Protein AF-A0A9X1K9P9-F1 (afdb_monomer_lite)

Sequence (249 aa):
FREVENKPDFIAKRKHMKDFSKYESLFRNVQKEIAAGTRKILPFKNYEIKQGSFLIQKGTVLYVESIGEKFKTNNGEENARLHVIYENGTESNVLLRSLAANLYRTGSGGKMITDNIDNLIDGVEEEDISSGYIYVLRSLSDNPQIREIDNLYKIGVTTGSVEKRIANAINESTYLYAPVEIVTKYHVFNLDAAKFENAIHKVLKDNKLDIEIVGVNGRMIVPREWFVIPLNQLDFVINEIITKVIMNS

Radius of gyration: 21.27 Å; chains: 1; bounding box: 57×39×57 Å

pLDDT: mean 78.52, std 16.68, range [29.55, 96.5]

Foldseek 3Di:
DDDPPPDPPPPWDWDAAPPCVVCLVVVVVLVVCCVVVLKDKFQPFLDDDDQQWWKAWQNWIKHFPDWADWDQDPVGFTKTFTWMATNVRIITGDIPLVVSLRSLDPPRRIITMDDRPVPPPDDDDDDDWLKKKWFKKQFPDPPCVRVVQPQKIFTAMDSDDPCVVCVQLLVDVLNPNTRIDTPDMRIDTRQPRVQLVVLCCVVQVVQADADWDQGPVRDTGGHSRMGRDDPVVVSVSSSVSSSCSSPVD

Organism: Enterococcus faecium (NCBI:txid1352)

Structure (mmCIF, N/CA/C/O backbone):
data_AF-A0A9X1K9P9-F1
#
_entry.id   AF-A0A9X1K9P9-F1
#
loop_
_atom_site.group_PDB
_atom_site.id
_atom_site.type_symbol
_atom_site.label_atom_id
_atom_site.label_alt_id
_atom_site.label_comp_id
_atom_site.label_asym_id
_atom_site.label_entity_id
_atom_site.label_seq_id
_atom_site.pdbx_PDB_ins_code
_atom_site.Cartn_x
_atom_site.Cartn_y
_atom_site.Cartn_z
_atom_site.occupancy
_atom_site.B_iso_or_equiv
_atom_site.auth_seq_id
_atom_site.auth_comp_id
_atom_site.auth_asym_id
_atom_site.auth_atom_id
_atom_site.pdbx_PDB_model_num
ATOM 1 N N . PHE A 1 1 ? 4.434 24.745 31.068 1.00 31.92 1 PHE A N 1
ATOM 2 C CA . PHE A 1 1 ? 4.594 23.290 30.913 1.00 31.92 1 PHE A CA 1
ATOM 3 C C . PHE A 1 1 ? 3.211 22.678 30.767 1.00 31.92 1 PHE A C 1
ATOM 5 O O . PHE A 1 1 ? 2.468 22.660 31.736 1.00 31.92 1 PHE A O 1
ATOM 12 N N . ARG A 1 2 ? 2.808 22.313 29.544 1.00 34.22 2 ARG A N 1
ATOM 13 C CA . ARG A 1 2 ? 1.607 21.498 29.319 1.00 34.22 2 ARG A CA 1
ATOM 14 C C . ARG A 1 2 ? 2.089 20.056 29.261 1.00 34.22 2 ARG A C 1
ATOM 16 O O . ARG A 1 2 ? 2.840 19.712 28.354 1.00 34.22 2 ARG A O 1
ATOM 23 N N . GLU A 1 3 ? 1.724 19.271 30.265 1.00 32.19 3 GLU A N 1
ATOM 24 C CA . GLU A 1 3 ? 1.917 17.826 30.259 1.00 32.19 3 GLU A CA 1
ATOM 25 C C . GLU A 1 3 ? 1.133 17.244 29.082 1.00 32.19 3 GLU A C 1
ATOM 27 O O . GLU A 1 3 ? -0.096 17.243 29.065 1.00 32.19 3 GLU A O 1
ATOM 32 N N . VAL A 1 4 ? 1.858 16.790 28.063 1.00 37.97 4 VAL A N 1
ATOM 33 C CA . VAL A 1 4 ? 1.312 15.866 27.075 1.00 37.97 4 VAL A CA 1
ATOM 34 C C . VAL A 1 4 ? 1.345 14.506 27.756 1.00 37.97 4 VAL A C 1
ATOM 36 O O . VAL A 1 4 ? 2.403 13.895 27.902 1.00 37.97 4 VAL A O 1
ATOM 39 N N . GLU A 1 5 ? 0.190 14.093 28.269 1.00 35.69 5 GLU A N 1
ATOM 40 C CA . GLU A 1 5 ? -0.009 12.820 28.954 1.00 35.69 5 GLU A CA 1
ATOM 41 C C . GLU A 1 5 ? 0.227 11.676 27.949 1.00 35.69 5 GLU A C 1
ATOM 43 O O . GLU A 1 5 ? -0.655 11.261 27.198 1.00 35.69 5 GLU A O 1
ATOM 48 N N . ASN A 1 6 ? 1.470 11.201 27.895 1.00 40.19 6 ASN A N 1
ATOM 49 C CA . ASN A 1 6 ? 1.900 10.068 27.087 1.00 40.19 6 ASN A CA 1
ATOM 50 C C . ASN A 1 6 ? 1.380 8.784 27.764 1.00 40.19 6 ASN A C 1
ATOM 52 O O . ASN A 1 6 ? 2.088 8.135 28.534 1.00 40.19 6 ASN A O 1
ATOM 56 N N . LYS A 1 7 ? 0.092 8.466 27.566 1.00 31.41 7 LYS A N 1
ATOM 57 C CA . LYS A 1 7 ? -0.508 7.223 28.072 1.00 31.41 7 LYS A CA 1
ATOM 58 C C . LYS A 1 7 ? -0.047 6.024 27.224 1.00 31.41 7 LYS A C 1
ATOM 60 O O . LYS A 1 7 ? -0.038 6.126 25.998 1.00 31.41 7 LYS A O 1
ATOM 65 N N . PRO A 1 8 ? 0.311 4.892 27.860 1.00 37.00 8 PRO A N 1
ATOM 66 C CA . PRO A 1 8 ? 0.785 3.688 27.178 1.00 37.00 8 PRO A CA 1
ATOM 67 C C . PRO A 1 8 ? -0.323 3.092 26.303 1.00 37.00 8 PRO A C 1
ATOM 69 O O . PRO A 1 8 ? -1.498 3.247 26.640 1.00 37.00 8 PRO A O 1
ATOM 72 N N . ASP A 1 9 ? 0.067 2.425 25.208 1.00 38.28 9 ASP A N 1
ATOM 73 C CA . ASP A 1 9 ? -0.769 1.694 24.241 1.00 38.28 9 ASP A CA 1
ATOM 74 C C . ASP A 1 9 ? -2.187 1.402 24.747 1.00 38.28 9 ASP A C 1
ATOM 76 O O . ASP A 1 9 ? -2.456 0.388 25.400 1.00 38.28 9 ASP A O 1
ATOM 80 N N . PHE A 1 10 ? -3.124 2.307 24.451 1.00 38.84 10 PHE A N 1
ATOM 81 C CA . PHE A 1 10 ? -4.526 2.075 24.754 1.00 38.84 10 PHE A CA 1
ATOM 82 C C . PHE A 1 10 ? -5.004 0.977 23.804 1.00 38.84 10 PHE A C 1
ATOM 84 O O . PHE A 1 10 ? -5.435 1.249 22.683 1.00 38.84 10 PHE A O 1
ATOM 91 N N . ILE A 1 11 ? -4.895 -0.285 24.230 1.00 46.50 11 ILE A N 1
ATOM 92 C CA . ILE A 1 11 ? -5.553 -1.398 23.552 1.00 46.50 11 ILE A CA 1
ATOM 93 C C . ILE A 1 11 ? -7.042 -1.091 23.644 1.00 46.50 11 ILE A C 1
ATOM 95 O O . ILE A 1 11 ? -7.658 -1.276 24.695 1.00 46.50 11 ILE A O 1
ATOM 99 N N . ALA A 1 12 ? -7.600 -0.555 22.560 1.00 60.09 12 ALA A N 1
ATOM 100 C CA . ALA A 1 12 ? -9.009 -0.237 22.468 1.00 60.09 12 ALA A CA 1
ATOM 101 C C . ALA A 1 12 ? -9.803 -1.508 22.794 1.00 60.09 12 ALA A C 1
ATOM 103 O O . ALA A 1 12 ? -9.801 -2.489 22.046 1.00 60.09 12 ALA A O 1
ATOM 104 N N . LYS A 1 13 ? -10.419 -1.530 23.977 1.00 72.06 13 LYS A N 1
ATOM 105 C CA . LYS A 1 13 ? -11.219 -2.670 24.414 1.00 72.06 13 LYS A CA 1
ATOM 106 C C . LYS A 1 13 ? -12.526 -2.653 23.632 1.00 72.06 13 LYS A C 1
ATOM 108 O O . LYS A 1 13 ? -13.123 -1.595 23.430 1.00 72.06 13 LYS A O 1
ATOM 113 N N . ARG A 1 14 ? -12.959 -3.825 23.172 1.00 85.25 14 ARG A N 1
ATOM 114 C CA . ARG A 1 14 ? -14.307 -3.992 22.624 1.00 85.25 14 ARG A CA 1
ATOM 115 C C . ARG A 1 14 ? -15.303 -3.791 23.765 1.00 85.25 14 ARG A C 1
ATOM 117 O O . ARG A 1 14 ? -15.119 -4.365 24.839 1.00 85.25 14 ARG A O 1
ATOM 124 N N . LYS A 1 15 ? -16.330 -2.979 23.539 1.00 89.19 15 LYS A N 1
ATOM 125 C CA . LYS A 1 15 ? -17.460 -2.800 24.461 1.00 89.19 15 LYS A CA 1
ATOM 126 C C . LYS A 1 15 ? -18.743 -3.243 23.776 1.00 89.19 15 LYS A C 1
ATOM 128 O O . LYS A 1 15 ? -18.829 -3.215 22.555 1.00 89.19 15 LYS A O 1
ATOM 133 N N . HIS A 1 16 ? -19.728 -3.670 24.556 1.00 90.38 16 HIS A N 1
ATOM 134 C CA . HIS A 1 16 ? -21.044 -3.977 24.008 1.00 90.38 16 HIS A CA 1
ATOM 135 C C . HIS A 1 16 ? -21.690 -2.707 23.440 1.00 90.38 16 HIS A C 1
ATOM 137 O O . HIS A 1 16 ? -21.646 -1.653 24.083 1.00 90.38 16 HIS A O 1
ATOM 143 N N . MET A 1 17 ? -22.269 -2.815 22.245 1.00 91.06 17 MET A N 1
ATOM 144 C CA . MET A 1 17 ? -22.920 -1.705 21.559 1.00 91.06 17 MET A CA 1
ATOM 145 C C . MET A 1 17 ? -24.405 -1.663 21.922 1.00 91.06 17 MET A C 1
ATOM 147 O O . MET A 1 17 ? -25.134 -2.619 21.675 1.00 91.06 17 MET A O 1
ATOM 151 N N . LYS A 1 18 ? -24.866 -0.534 22.470 1.00 84.56 18 LYS A N 1
ATOM 152 C CA . LYS A 1 18 ? -26.267 -0.372 22.899 1.00 84.56 18 LYS A CA 1
ATOM 153 C C . LYS A 1 18 ? -27.260 -0.394 21.729 1.00 84.56 18 LYS A C 1
ATOM 155 O O . LYS A 1 18 ? -28.320 -0.992 21.850 1.00 84.56 18 LYS A O 1
ATOM 160 N N . ASP A 1 19 ? -26.886 0.197 20.594 1.00 86.06 19 ASP A N 1
ATOM 161 C CA . ASP A 1 19 ? -27.765 0.391 19.431 1.00 86.06 19 ASP A CA 1
ATOM 162 C C . ASP A 1 19 ? -27.405 -0.527 18.249 1.00 86.06 19 ASP A C 1
ATOM 164 O O . ASP A 1 19 ? -27.532 -0.145 17.082 1.00 86.06 19 ASP A O 1
ATOM 168 N N . PHE A 1 20 ? -26.932 -1.746 18.523 1.00 84.69 20 PHE A N 1
ATOM 169 C CA . PHE A 1 20 ? -26.474 -2.650 17.463 1.00 84.69 20 PHE A CA 1
ATOM 170 C C . PHE A 1 20 ? -27.572 -3.026 16.454 1.00 84.69 20 PHE A C 1
ATOM 172 O O . PHE A 1 20 ? -27.273 -3.288 15.291 1.00 84.69 20 PHE A O 1
ATOM 179 N N . SER A 1 21 ? -28.847 -2.981 16.852 1.00 79.62 21 SER A N 1
ATOM 180 C CA . SER A 1 21 ? -29.990 -3.235 15.962 1.00 79.62 21 SER A CA 1
ATOM 181 C C . SER A 1 21 ? -30.007 -2.335 14.718 1.00 79.62 21 SER A C 1
ATOM 183 O O . SER A 1 21 ? -30.488 -2.763 13.670 1.00 79.62 21 SER A O 1
ATOM 185 N N . LYS A 1 22 ? -29.420 -1.129 14.789 1.00 84.94 22 LYS A N 1
ATOM 186 C CA . LYS A 1 22 ? -29.255 -0.219 13.638 1.00 84.94 22 LYS A CA 1
ATOM 187 C C . LYS A 1 22 ? -28.288 -0.769 12.581 1.00 84.94 22 LYS A C 1
ATOM 189 O O . LYS A 1 22 ? -28.425 -0.450 11.405 1.00 84.94 22 LYS A O 1
ATOM 194 N N . TYR A 1 23 ? -27.337 -1.606 12.993 1.00 86.00 23 TYR A N 1
ATOM 195 C CA . TYR A 1 23 ? -26.267 -2.148 12.152 1.00 86.00 23 TYR A CA 1
ATOM 196 C C . TYR A 1 23 ? -26.452 -3.635 11.832 1.00 86.00 23 TYR A C 1
ATOM 198 O O . TYR A 1 23 ? -25.848 -4.140 10.890 1.00 86.00 23 TYR A O 1
ATOM 206 N N . GLU A 1 24 ? -27.309 -4.350 12.562 1.00 78.38 24 GLU A N 1
ATOM 207 C CA . GLU A 1 24 ? -27.533 -5.788 12.376 1.00 78.38 24 GLU A CA 1
ATOM 208 C C . GLU A 1 24 ? -27.938 -6.133 10.930 1.00 78.38 24 GLU A C 1
ATOM 210 O O . GLU A 1 24 ? -27.434 -7.092 10.342 1.00 78.38 24 GLU A O 1
ATOM 215 N N . SER A 1 25 ? -28.799 -5.310 10.320 1.00 76.69 25 SER A N 1
ATOM 216 C CA . SER A 1 25 ? -29.203 -5.469 8.918 1.00 76.69 25 SER A CA 1
ATOM 217 C C . SER A 1 25 ? -28.045 -5.271 7.935 1.00 76.69 25 SER A C 1
ATOM 219 O O . SER A 1 25 ? -27.997 -5.980 6.934 1.00 76.69 25 SER A O 1
ATOM 221 N N . LEU A 1 26 ? -27.089 -4.378 8.224 1.00 85.38 26 LEU A N 1
ATOM 222 C CA . LEU A 1 26 ? -25.902 -4.172 7.384 1.00 85.38 26 LEU A CA 1
ATOM 223 C C . LEU A 1 26 ? -25.047 -5.442 7.327 1.00 85.38 26 LEU A C 1
ATOM 225 O O . LEU A 1 26 ? -24.727 -5.918 6.239 1.00 85.38 26 LEU A O 1
ATOM 229 N N . PHE A 1 27 ? -24.753 -6.046 8.483 1.00 81.44 27 PHE A N 1
ATOM 230 C CA . PHE A 1 27 ? -24.004 -7.305 8.534 1.00 81.44 27 PHE A CA 1
ATOM 231 C C . PHE A 1 27 ? -24.778 -8.456 7.882 1.00 81.44 27 PHE A C 1
ATOM 233 O O . PHE A 1 27 ? -24.198 -9.214 7.105 1.00 81.44 27 PHE A O 1
ATOM 240 N N . ARG A 1 28 ? -26.095 -8.567 8.120 1.00 75.69 28 ARG A N 1
ATOM 241 C CA . ARG A 1 28 ? -26.932 -9.577 7.446 1.00 75.69 28 ARG A CA 1
ATOM 242 C C . ARG A 1 28 ? -26.908 -9.430 5.924 1.00 75.69 28 ARG A C 1
ATOM 244 O O . ARG A 1 28 ? -26.841 -10.441 5.227 1.00 75.69 28 ARG A O 1
ATOM 251 N N . ASN A 1 29 ? -26.964 -8.204 5.411 1.00 79.31 29 ASN A N 1
ATOM 252 C CA . ASN A 1 29 ? -26.938 -7.944 3.974 1.00 79.31 29 ASN A CA 1
ATOM 253 C C . ASN A 1 29 ? -25.577 -8.290 3.372 1.00 79.31 29 ASN A C 1
ATOM 255 O O . ASN A 1 29 ? -25.538 -9.039 2.402 1.00 79.31 29 ASN A O 1
ATOM 259 N N . VAL A 1 30 ? -24.476 -7.874 4.001 1.00 80.94 30 VAL A N 1
ATOM 260 C CA . VAL A 1 30 ? -23.126 -8.228 3.536 1.00 80.94 30 VAL A CA 1
ATOM 261 C C . VAL A 1 30 ? -22.919 -9.743 3.489 1.00 80.94 30 VAL A C 1
ATOM 263 O O . VAL A 1 30 ? -22.366 -10.251 2.518 1.00 80.94 30 VAL A O 1
ATOM 266 N N . GLN A 1 31 ? -23.415 -10.492 4.478 1.00 74.75 31 GLN A N 1
ATOM 267 C CA . GLN A 1 31 ? -23.338 -11.959 4.460 1.00 74.75 31 GLN A CA 1
ATOM 268 C C . GLN A 1 31 ? -24.153 -12.571 3.306 1.00 74.75 31 GLN A C 1
ATOM 270 O O . GLN A 1 31 ? -23.679 -13.493 2.641 1.00 74.75 31 GLN A O 1
ATOM 275 N N . LYS A 1 32 ? -25.351 -12.038 3.018 1.00 74.38 32 LYS A N 1
ATOM 276 C CA . LYS A 1 32 ? -26.152 -12.456 1.852 1.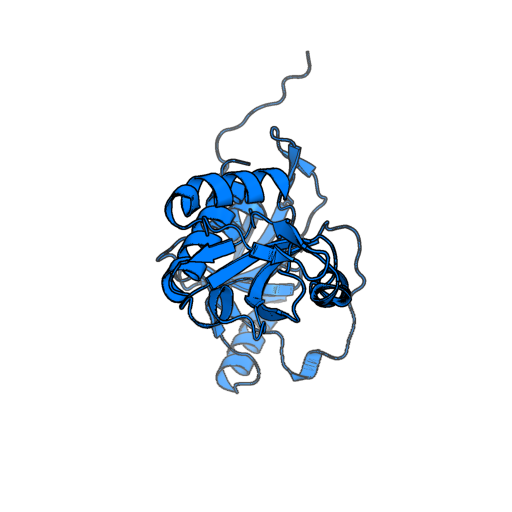00 74.38 32 LYS A CA 1
ATOM 277 C C . LYS A 1 32 ? -25.449 -12.139 0.531 1.00 74.38 32 LYS A C 1
ATOM 279 O O . LYS A 1 32 ? -25.445 -12.981 -0.357 1.00 74.38 32 LYS A O 1
ATOM 284 N N . GLU A 1 33 ? -24.843 -10.962 0.411 1.00 77.88 33 GLU A N 1
ATOM 285 C CA . GLU A 1 33 ? -24.117 -10.517 -0.787 1.00 77.88 33 GLU A CA 1
ATOM 286 C C . GLU A 1 33 ? -22.845 -11.344 -1.029 1.00 77.88 33 GLU A C 1
ATOM 288 O O . GLU A 1 33 ? -22.543 -11.707 -2.165 1.00 77.88 33 GLU A O 1
ATOM 293 N N . ILE A 1 34 ? -22.131 -11.722 0.036 1.00 74.00 34 ILE A N 1
ATOM 294 C CA . ILE A 1 34 ? -21.006 -12.664 -0.050 1.00 74.00 34 ILE A CA 1
ATOM 295 C C . ILE A 1 34 ? -21.498 -14.041 -0.518 1.00 74.00 34 ILE A C 1
ATOM 297 O O . ILE A 1 34 ? -20.885 -14.636 -1.403 1.00 74.00 34 ILE A O 1
ATOM 301 N N . ALA A 1 35 ? -22.611 -14.543 0.032 1.00 65.19 35 ALA A N 1
ATOM 302 C CA . ALA A 1 35 ? -23.187 -15.831 -0.365 1.00 65.19 35 ALA A CA 1
ATOM 303 C C . ALA A 1 35 ? -23.710 -15.831 -1.814 1.00 65.19 35 ALA A C 1
ATOM 305 O O . ALA A 1 35 ? -23.610 -16.843 -2.504 1.00 65.19 35 ALA A O 1
ATOM 306 N N . ALA A 1 36 ? -24.234 -14.695 -2.279 1.00 71.00 36 ALA A N 1
ATOM 307 C CA . ALA A 1 36 ? -24.668 -14.485 -3.658 1.00 71.00 36 ALA A CA 1
ATOM 308 C C . ALA A 1 36 ? -23.501 -14.231 -4.634 1.00 71.00 36 ALA A C 1
ATOM 310 O O . ALA A 1 36 ? -23.699 -14.269 -5.845 1.00 71.00 36 ALA A O 1
ATOM 311 N N . GLY A 1 37 ? -22.292 -13.966 -4.126 1.00 66.31 37 GLY A N 1
ATOM 312 C CA . GLY A 1 37 ? -21.098 -13.681 -4.925 1.00 66.31 37 GLY A CA 1
ATOM 313 C C . GLY A 1 37 ? -20.990 -12.242 -5.448 1.00 66.31 37 GLY A C 1
ATOM 314 O O . GLY A 1 37 ? -20.052 -11.947 -6.191 1.00 66.31 37 GLY A O 1
ATOM 315 N N . THR A 1 38 ? -21.900 -11.343 -5.057 1.00 71.38 38 THR A N 1
ATOM 316 C CA . THR A 1 38 ? -21.876 -9.914 -5.434 1.00 71.38 38 THR A CA 1
ATOM 317 C C . THR A 1 38 ? -20.858 -9.107 -4.625 1.00 71.38 38 THR A C 1
ATOM 319 O O . THR A 1 38 ? -20.412 -8.047 -5.064 1.00 71.38 38 THR A O 1
ATOM 322 N N . ARG A 1 39 ? -20.419 -9.643 -3.478 1.00 80.62 39 ARG A N 1
ATOM 323 C CA . ARG A 1 39 ? -19.217 -9.209 -2.754 1.00 80.62 39 ARG A CA 1
ATOM 324 C C . ARG A 1 39 ? -18.221 -10.352 -2.629 1.00 80.62 39 ARG A C 1
ATOM 326 O O . ARG A 1 39 ? -18.597 -11.511 -2.458 1.00 80.62 39 ARG A O 1
ATOM 333 N N . LYS A 1 40 ? -16.930 -10.025 -2.660 1.00 78.62 40 LYS A N 1
ATOM 334 C CA . LYS A 1 40 ? -15.835 -10.992 -2.504 1.00 78.62 40 LYS A CA 1
ATOM 335 C C . LYS A 1 40 ? -15.062 -10.723 -1.223 1.00 78.62 40 LYS A C 1
ATOM 337 O O . LYS A 1 40 ? -14.839 -9.576 -0.848 1.00 78.62 40 LYS A O 1
ATOM 342 N N . ILE A 1 41 ? -14.609 -11.796 -0.581 1.00 80.94 41 ILE A N 1
ATOM 343 C CA . ILE A 1 41 ? -13.661 -11.719 0.530 1.00 80.94 41 ILE A CA 1
ATOM 344 C C . ILE A 1 41 ? -12.254 -11.864 -0.044 1.00 80.94 41 ILE A C 1
ATOM 346 O O . ILE A 1 41 ? -11.913 -12.915 -0.587 1.00 80.94 41 ILE A O 1
ATOM 350 N N . LEU A 1 42 ? -11.429 -10.833 0.111 1.00 82.38 42 LEU A N 1
ATOM 351 C CA . LEU A 1 42 ? -10.062 -10.800 -0.409 1.00 82.38 42 LEU A CA 1
ATOM 352 C C . LEU A 1 42 ? -9.060 -10.634 0.740 1.00 82.38 42 LEU A C 1
ATOM 354 O O . LEU A 1 42 ? -9.385 -9.981 1.734 1.00 82.38 42 LEU A O 1
ATOM 358 N N . PRO A 1 43 ? -7.848 -11.214 0.654 1.00 80.88 43 PRO A N 1
ATOM 359 C CA . PRO A 1 43 ? -6.787 -10.934 1.619 1.00 80.88 43 PRO A CA 1
ATOM 360 C C . PRO A 1 43 ? -6.581 -9.427 1.767 1.00 80.88 43 PRO A C 1
ATOM 362 O O . PRO A 1 43 ? -6.593 -8.718 0.765 1.00 80.88 43 PRO A O 1
ATOM 365 N N . PHE A 1 44 ? -6.376 -8.933 2.989 1.00 82.56 44 PHE A N 1
ATOM 366 C CA . PHE A 1 44 ? -6.125 -7.511 3.205 1.00 82.56 44 PHE A CA 1
ATOM 367 C C . PHE A 1 44 ? -4.712 -7.167 2.719 1.00 82.56 44 PHE A C 1
ATOM 369 O O . PHE A 1 44 ? -3.732 -7.305 3.448 1.00 82.56 44 PHE A O 1
ATOM 376 N N . LYS A 1 45 ? -4.615 -6.796 1.443 1.00 71.50 45 LYS A N 1
ATOM 377 C CA . LYS A 1 45 ? -3.391 -6.387 0.761 1.00 71.50 45 LYS A CA 1
ATOM 378 C C . LYS A 1 45 ? -3.681 -5.110 -0.012 1.00 71.50 45 LYS A C 1
ATOM 380 O O . LYS A 1 45 ? -4.492 -5.139 -0.927 1.00 71.50 45 LYS A O 1
ATOM 385 N N . ASN A 1 46 ? -2.992 -4.026 0.325 1.00 62.72 46 ASN A N 1
ATOM 386 C CA . ASN A 1 46 ? -3.009 -2.778 -0.442 1.00 62.72 46 ASN A CA 1
ATOM 387 C C . ASN A 1 46 ? -4.380 -2.086 -0.441 1.00 62.72 46 ASN A C 1
ATOM 389 O O . ASN A 1 46 ? -4.739 -1.425 -1.414 1.00 62.72 46 ASN A O 1
ATOM 393 N N . TYR A 1 47 ? -5.147 -2.261 0.639 1.00 66.81 47 TYR A N 1
ATOM 394 C CA . TYR A 1 47 ? -6.497 -1.725 0.760 1.00 66.81 47 TYR A CA 1
ATOM 395 C C . TYR A 1 47 ? -6.569 -0.537 1.705 1.00 66.81 47 TYR A C 1
ATOM 397 O O . TYR A 1 47 ? -5.951 -0.505 2.773 1.00 66.81 47 TYR A O 1
ATOM 405 N N . GLU A 1 48 ? -7.377 0.428 1.286 1.00 71.44 48 GLU A N 1
ATOM 406 C CA . GLU A 1 48 ? -7.768 1.576 2.080 1.00 71.44 48 GLU A CA 1
ATOM 407 C C . GLU A 1 48 ? -8.836 1.199 3.098 1.00 71.44 48 GLU A C 1
ATOM 409 O O . GLU A 1 48 ? -9.770 0.457 2.799 1.00 71.44 48 GLU A O 1
ATOM 414 N N . ILE A 1 49 ? -8.708 1.752 4.300 1.00 84.81 49 ILE A N 1
ATOM 415 C CA . ILE A 1 49 ? -9.755 1.698 5.314 1.00 84.81 49 ILE A CA 1
ATOM 416 C C . ILE A 1 49 ? -10.566 2.985 5.173 1.00 84.81 49 ILE A C 1
ATOM 418 O O . ILE A 1 49 ? -10.139 4.030 5.662 1.00 84.81 49 ILE A O 1
ATOM 422 N N . LYS A 1 50 ? -11.719 2.902 4.504 1.00 85.50 50 LYS A N 1
ATOM 423 C CA . LYS A 1 50 ? -12.666 4.016 4.359 1.00 85.50 50 LYS A CA 1
ATOM 424 C C . LYS A 1 50 ? -13.797 3.893 5.364 1.00 85.50 50 LYS A C 1
ATOM 426 O O . LYS A 1 50 ? -14.116 2.795 5.827 1.00 85.50 50 LYS A O 1
ATOM 431 N N . GLN A 1 51 ? -14.467 5.009 5.632 1.00 87.62 51 GLN A N 1
ATOM 432 C CA . GLN A 1 51 ? -15.812 4.947 6.187 1.00 87.62 51 GLN A CA 1
ATOM 433 C C . GLN A 1 51 ? -16.683 4.062 5.283 1.00 87.62 51 GLN A C 1
ATOM 435 O O . GLN A 1 51 ? -16.581 4.124 4.060 1.00 87.62 51 GLN A O 1
ATOM 440 N N . GLY A 1 52 ? -17.484 3.186 5.881 1.00 89.00 52 GLY A N 1
ATOM 441 C CA . GLY A 1 52 ? -18.300 2.224 5.144 1.00 89.00 52 GLY A CA 1
ATOM 442 C C . GLY A 1 52 ? -17.614 0.885 4.841 1.00 89.00 52 GLY A C 1
ATOM 443 O O . GLY A 1 52 ? -18.286 -0.071 4.453 1.00 89.00 52 GLY A O 1
ATOM 444 N N . SER A 1 53 ? -16.294 0.772 5.030 1.00 90.88 53 SER A N 1
ATOM 445 C CA . SER A 1 53 ? -15.562 -0.461 4.713 1.00 90.88 53 SER A CA 1
ATOM 446 C C . SER A 1 53 ? -15.948 -1.625 5.628 1.00 90.88 53 SER A C 1
ATOM 448 O O . SER A 1 53 ? -16.025 -1.479 6.851 1.00 90.88 53 SER A O 1
ATOM 450 N N . PHE A 1 54 ? -16.087 -2.811 5.029 1.00 93.19 54 PHE A N 1
ATOM 451 C CA . PHE A 1 54 ? -16.214 -4.082 5.739 1.00 93.19 54 PHE A CA 1
ATOM 452 C C . PHE A 1 54 ? -14.889 -4.842 5.709 1.00 93.19 54 PHE A C 1
ATOM 454 O O . PHE A 1 54 ? -14.343 -5.143 4.646 1.00 93.19 54 PHE A O 1
ATOM 461 N N . LEU A 1 55 ? -14.370 -5.175 6.888 1.00 94.00 55 LEU A N 1
ATOM 462 C CA . LEU A 1 55 ? -13.076 -5.832 7.068 1.00 94.00 55 LEU A CA 1
ATOM 463 C C . LEU A 1 55 ? -13.238 -7.066 7.951 1.00 94.00 55 LEU A C 1
ATOM 465 O O . LEU A 1 55 ? -14.191 -7.178 8.714 1.00 94.00 55 LEU A O 1
ATOM 469 N N . ILE A 1 56 ? -12.295 -7.999 7.876 1.00 89.50 56 ILE A N 1
ATOM 470 C CA . ILE A 1 56 ? -12.260 -9.184 8.733 1.00 89.50 56 ILE A CA 1
ATOM 471 C C . ILE A 1 56 ? -10.974 -9.145 9.539 1.00 89.50 56 ILE A C 1
ATOM 473 O O . ILE A 1 56 ? -9.876 -9.228 8.986 1.00 89.50 56 ILE A O 1
ATOM 477 N N . GLN A 1 57 ? -11.117 -9.065 10.858 1.00 87.50 57 GLN A N 1
ATOM 478 C CA . GLN A 1 57 ? -10.005 -9.089 11.799 1.00 87.50 57 GLN A CA 1
ATOM 479 C C . GLN A 1 57 ? -10.151 -10.308 12.712 1.00 87.50 57 GLN A C 1
ATOM 481 O O . GLN A 1 57 ? -11.112 -10.406 13.476 1.00 87.50 57 GLN A O 1
ATOM 486 N N . LYS A 1 58 ? -9.182 -11.235 12.655 1.00 83.94 58 LYS A N 1
ATOM 487 C CA . LYS A 1 58 ? -9.189 -12.488 13.439 1.00 83.94 58 LYS A CA 1
ATOM 488 C C . LYS A 1 58 ? -10.490 -13.296 13.278 1.00 83.94 58 LYS A C 1
ATOM 490 O O . LYS A 1 58 ? -11.007 -13.845 14.244 1.00 83.94 58 LYS A O 1
ATOM 495 N N . GLY A 1 59 ? -11.032 -13.333 12.060 1.00 79.69 59 GLY A N 1
ATOM 496 C CA . GLY A 1 59 ? -12.255 -14.075 11.738 1.00 79.69 59 GLY A CA 1
ATOM 497 C C . GLY A 1 59 ? -13.568 -13.388 12.125 1.00 79.69 59 GLY A C 1
ATO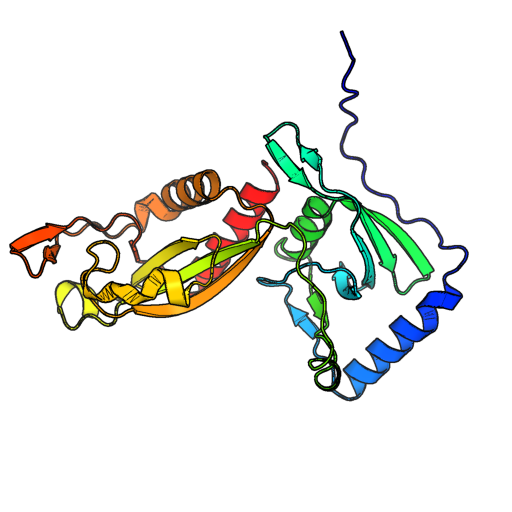M 498 O O . GLY A 1 59 ? -14.613 -13.963 11.863 1.00 79.69 59 GLY A O 1
ATOM 499 N N . THR A 1 60 ? -13.535 -12.184 12.704 1.00 85.62 60 THR A N 1
ATOM 500 C CA . THR A 1 60 ? -14.739 -11.381 12.974 1.00 85.62 60 THR A CA 1
ATOM 501 C C . THR A 1 60 ? -14.872 -10.272 11.936 1.00 85.62 60 THR A C 1
ATOM 503 O O . THR A 1 60 ? -13.908 -9.526 11.720 1.00 85.62 60 THR A O 1
ATOM 506 N N . VAL A 1 61 ? -16.052 -10.140 11.328 1.00 90.12 61 VAL A N 1
ATOM 507 C CA . VAL A 1 61 ? -16.382 -9.014 10.447 1.00 90.12 61 VAL A CA 1
ATOM 508 C C . VAL A 1 61 ? -16.553 -7.744 11.279 1.00 90.12 61 VAL A C 1
ATOM 510 O O . VAL A 1 61 ? -17.219 -7.740 12.318 1.00 90.12 61 VAL A O 1
ATOM 513 N N . LEU A 1 62 ? -15.946 -6.660 10.811 1.00 94.88 62 LEU A N 1
ATOM 514 C CA . LEU A 1 62 ? -16.117 -5.317 11.338 1.00 94.88 62 LEU A CA 1
ATOM 515 C C . LEU A 1 62 ? -16.515 -4.346 10.227 1.00 94.88 62 LEU A C 1
ATOM 517 O O . LEU A 1 62 ? -16.160 -4.538 9.066 1.00 94.88 62 LEU A O 1
ATOM 521 N N . TYR A 1 63 ? -17.231 -3.304 10.619 1.00 94.88 63 TYR A N 1
ATOM 522 C CA . TYR A 1 63 ? -17.675 -2.185 9.805 1.00 94.88 63 TYR A CA 1
ATOM 523 C C . TYR A 1 63 ? -17.045 -0.899 10.342 1.00 94.88 63 TYR A C 1
ATOM 525 O O . TYR A 1 63 ? -17.063 -0.659 11.554 1.00 94.88 63 TYR A O 1
ATOM 533 N N . VAL A 1 64 ? -16.476 -0.087 9.456 1.00 95.06 64 VAL A N 1
ATOM 534 C CA . VAL A 1 64 ? -15.920 1.228 9.800 1.00 95.06 64 VAL A CA 1
ATOM 535 C C . VAL A 1 64 ? -17.050 2.250 9.753 1.00 95.06 64 VAL A C 1
ATOM 537 O O . VAL A 1 64 ? -17.456 2.683 8.678 1.00 95.06 64 VAL A O 1
ATOM 540 N N . GLU A 1 65 ? -17.581 2.612 10.917 1.00 94.44 65 GLU A N 1
ATOM 541 C CA . GLU A 1 65 ? -18.746 3.494 11.015 1.00 94.44 65 GLU A CA 1
ATOM 542 C C . GLU A 1 65 ? -18.381 4.955 10.784 1.00 94.44 65 GLU A C 1
ATOM 544 O O . GLU A 1 65 ? -19.057 5.634 10.018 1.00 94.44 65 GLU A O 1
ATOM 549 N N . SER A 1 66 ? -17.285 5.413 11.384 1.00 91.06 66 SER A N 1
ATOM 550 C CA . SER A 1 66 ? -16.789 6.773 11.194 1.00 91.06 66 SER A CA 1
ATOM 551 C C . SER A 1 66 ? -15.274 6.848 11.337 1.00 91.06 66 SER A C 1
ATOM 553 O O . SER A 1 66 ? -14.640 6.068 12.062 1.00 91.06 66 SER A O 1
ATOM 555 N N . ILE A 1 67 ? -14.698 7.811 10.619 1.00 91.44 67 ILE A N 1
ATOM 556 C CA . ILE A 1 67 ? -13.297 8.215 10.727 1.00 91.44 67 ILE A CA 1
ATOM 557 C C . ILE A 1 67 ? -13.293 9.624 11.315 1.00 91.44 67 ILE A C 1
ATOM 559 O O . ILE A 1 67 ? -13.820 10.552 10.714 1.00 91.44 67 ILE A O 1
ATOM 563 N N . GLY A 1 68 ? -12.753 9.770 12.522 1.00 88.62 68 GLY A N 1
ATOM 564 C CA . GLY A 1 68 ? -12.649 11.059 13.196 1.00 88.62 68 GLY A CA 1
ATOM 565 C C . GLY A 1 68 ? -11.570 11.957 12.594 1.00 88.62 68 GLY A C 1
ATOM 566 O O . GLY A 1 68 ? -10.801 11.539 11.727 1.00 88.62 68 GLY A O 1
ATOM 567 N N . GLU A 1 69 ? -11.482 13.179 13.121 1.00 85.62 69 GLU A N 1
ATOM 568 C CA . GLU A 1 69 ? -10.481 14.157 12.701 1.00 85.62 69 GLU A CA 1
ATOM 569 C C . GLU A 1 69 ? -9.062 13.599 12.767 1.00 85.62 69 GLU A C 1
ATOM 571 O O . GLU A 1 69 ? -8.671 12.842 13.670 1.00 85.62 69 GLU A O 1
ATOM 576 N N . LYS A 1 70 ? -8.275 14.025 11.788 1.00 84.25 70 LYS A N 1
ATOM 577 C CA . LYS A 1 70 ? -6.874 13.676 11.710 1.00 84.25 70 LYS A CA 1
ATOM 578 C C . LYS A 1 70 ? -6.063 14.467 12.701 1.00 84.25 70 LYS A C 1
ATOM 580 O O . LYS A 1 70 ? -6.221 15.673 12.859 1.00 84.25 70 LYS A O 1
ATOM 585 N N . PHE A 1 71 ? -5.112 13.781 13.300 1.00 82.50 71 PHE A N 1
ATOM 586 C CA . PHE A 1 71 ? -4.135 14.390 14.177 1.00 82.50 71 PHE A CA 1
ATOM 587 C C . PHE A 1 71 ? -2.753 13.843 13.860 1.00 82.50 71 PHE A C 1
ATOM 589 O O . PHE A 1 71 ? -2.611 12.717 13.384 1.00 82.50 71 PHE A O 1
ATOM 596 N N . LYS A 1 72 ? -1.720 14.637 14.143 1.00 79.25 72 LYS A N 1
ATOM 597 C CA . LYS A 1 72 ? -0.333 14.190 14.014 1.00 79.25 72 LYS A CA 1
ATOM 598 C C . LYS A 1 72 ? 0.125 13.500 15.297 1.00 79.25 72 LYS A C 1
ATOM 600 O O . LYS A 1 72 ? -0.127 13.999 16.392 1.00 79.25 72 LYS A O 1
ATOM 605 N N . THR A 1 73 ? 0.788 12.356 15.170 1.00 75.88 73 THR A N 1
ATOM 606 C CA . THR A 1 73 ? 1.474 11.669 16.270 1.00 75.88 73 THR A CA 1
ATOM 607 C C . THR A 1 73 ? 2.720 12.449 16.691 1.00 75.88 73 THR A C 1
ATOM 609 O O . THR A 1 73 ? 3.165 13.373 16.005 1.00 75.88 73 THR A O 1
ATOM 612 N N . ASN A 1 74 ? 3.338 12.039 17.801 1.00 73.56 74 ASN A N 1
ATOM 613 C CA . ASN A 1 74 ? 4.592 12.625 18.284 1.00 73.56 74 ASN A CA 1
ATOM 614 C C . ASN A 1 74 ? 5.741 12.536 17.262 1.00 73.56 74 ASN A C 1
ATOM 616 O O . ASN A 1 74 ? 6.661 13.346 17.329 1.00 73.56 74 ASN A O 1
ATOM 620 N N . ASN A 1 75 ? 5.682 11.605 16.302 1.00 70.56 75 ASN A N 1
ATOM 621 C CA . ASN A 1 75 ? 6.692 11.479 15.248 1.00 70.56 75 ASN A CA 1
ATOM 622 C C . ASN A 1 75 ? 6.280 12.181 13.937 1.00 70.56 75 ASN A C 1
ATOM 624 O O . ASN A 1 75 ? 6.917 11.969 12.903 1.00 70.56 75 ASN A O 1
ATOM 628 N N . GLY A 1 76 ? 5.237 13.021 13.981 1.00 72.12 76 GLY A N 1
ATOM 629 C CA . GLY A 1 76 ? 4.805 13.891 12.883 1.00 72.12 76 GLY A CA 1
ATOM 630 C C . GLY A 1 76 ? 3.760 13.297 11.940 1.00 72.12 76 GLY A C 1
ATOM 631 O O . GLY A 1 76 ? 3.453 13.914 10.922 1.00 72.12 76 GLY A O 1
ATOM 632 N N . GLU A 1 77 ? 3.197 12.137 12.261 1.00 72.31 77 GLU A N 1
ATOM 633 C CA . GLU A 1 77 ? 2.437 11.342 11.299 1.00 72.31 77 GLU A CA 1
ATOM 634 C C . GLU A 1 77 ? 0.936 11.416 11.505 1.00 72.31 77 GLU A C 1
ATOM 636 O O . GLU A 1 77 ? 0.465 11.356 12.634 1.00 72.31 77 GLU A O 1
ATOM 641 N N . GLU A 1 78 ? 0.152 11.475 10.434 1.00 77.38 78 GLU A N 1
ATOM 642 C CA . GLU A 1 78 ? -1.305 11.465 10.548 1.00 77.38 78 GLU A CA 1
ATOM 643 C C . GLU A 1 78 ? -1.888 10.137 11.067 1.00 77.38 78 GLU A C 1
ATOM 645 O O . GLU A 1 78 ? -1.653 9.024 10.583 1.00 77.38 78 GLU A O 1
ATOM 650 N N . ASN A 1 79 ? -2.760 10.257 12.046 1.00 84.44 79 ASN A N 1
ATOM 651 C CA . ASN A 1 79 ? -3.576 9.171 12.537 1.00 84.44 79 ASN A CA 1
ATOM 652 C C . ASN A 1 79 ? -4.999 9.691 12.722 1.00 84.44 79 ASN A C 1
ATOM 654 O O . ASN A 1 79 ? -5.241 10.896 12.756 1.00 84.44 79 ASN A O 1
ATOM 658 N N . ALA A 1 80 ? -5.943 8.770 12.824 1.00 88.75 80 ALA A N 1
ATOM 659 C CA . ALA A 1 80 ? -7.341 9.090 13.044 1.00 88.75 80 ALA A CA 1
ATOM 660 C C . ALA A 1 80 ? -7.935 8.084 14.024 1.00 88.75 80 ALA A C 1
ATOM 662 O O . ALA A 1 80 ? -7.507 6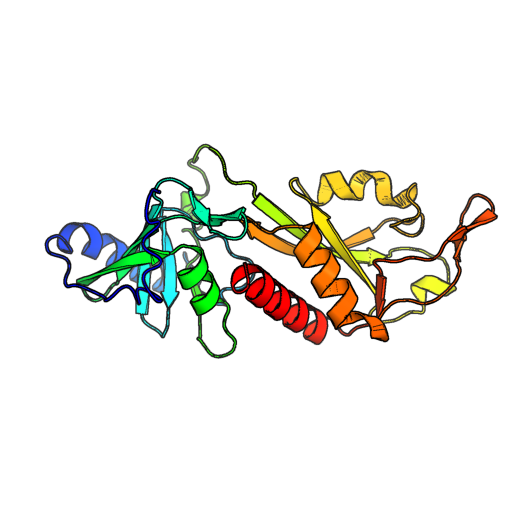.922 14.096 1.00 88.75 80 ALA A O 1
ATOM 663 N N . ARG A 1 81 ? -8.927 8.531 14.795 1.00 92.88 81 ARG A N 1
ATOM 664 C CA . ARG A 1 81 ? -9.743 7.627 15.605 1.00 92.88 81 ARG A CA 1
ATOM 665 C C . ARG A 1 81 ? -10.836 7.049 14.714 1.00 92.88 81 ARG A C 1
ATOM 667 O O . ARG A 1 81 ? -11.597 7.802 14.128 1.00 92.88 81 ARG A O 1
ATOM 674 N N . LEU A 1 82 ? -10.922 5.730 14.645 1.00 94.44 82 LEU A N 1
ATOM 675 C CA . LEU A 1 82 ? -11.997 5.026 13.960 1.00 94.44 82 LEU A CA 1
ATOM 676 C C . LEU A 1 82 ? -13.004 4.528 14.980 1.00 94.44 82 LEU A C 1
ATOM 678 O O . LEU A 1 82 ? -12.609 3.880 15.955 1.00 94.44 82 LEU A O 1
ATOM 682 N N . HIS A 1 83 ? -14.282 4.749 14.709 1.00 94.81 83 HIS A N 1
ATOM 683 C CA . HIS A 1 83 ? -15.337 3.996 15.360 1.00 94.81 83 HIS A CA 1
ATOM 684 C C . HIS A 1 83 ? -15.633 2.752 14.520 1.00 94.81 83 HIS A C 1
ATOM 686 O O . HIS A 1 83 ? -16.049 2.846 13.364 1.00 94.81 83 HIS A O 1
ATOM 692 N N . VAL A 1 84 ? -15.357 1.574 15.080 1.00 95.31 84 VAL A N 1
ATOM 693 C CA . VAL A 1 84 ? -15.593 0.293 14.409 1.00 95.31 84 VAL A CA 1
ATOM 694 C C . VAL A 1 84 ? -16.641 -0.515 15.148 1.00 95.31 84 VAL A C 1
ATOM 696 O O . VAL A 1 84 ? -16.618 -0.611 16.377 1.00 95.31 84 VAL A O 1
ATOM 699 N N . ILE A 1 85 ? -17.522 -1.144 14.384 1.00 94.00 85 ILE A N 1
ATOM 700 C CA . ILE A 1 85 ? -18.595 -2.000 14.884 1.00 94.00 85 ILE A CA 1
ATOM 701 C C . ILE A 1 85 ? -18.308 -3.418 14.413 1.00 94.00 85 ILE A C 1
ATOM 703 O O . ILE A 1 85 ? -17.952 -3.626 13.262 1.00 94.00 85 ILE A O 1
ATOM 707 N N . TYR A 1 86 ? -18.444 -4.399 15.290 1.00 91.81 86 TYR A N 1
ATOM 708 C CA . TYR A 1 86 ? -18.230 -5.810 14.997 1.00 91.81 86 TYR A CA 1
ATOM 709 C C . TYR A 1 86 ? -19.569 -6.529 14.857 1.00 91.81 86 TYR A C 1
ATOM 711 O O . TYR A 1 86 ? -20.525 -6.223 15.571 1.00 91.81 86 TYR A O 1
ATOM 719 N N . GLU A 1 87 ? -19.610 -7.553 14.006 1.00 85.00 87 GLU A N 1
ATOM 720 C CA . GLU A 1 87 ? -20.822 -8.345 13.738 1.00 85.00 87 GLU A CA 1
ATOM 721 C C . GLU A 1 87 ? -21.420 -9.018 14.986 1.00 85.00 87 GLU A C 1
ATOM 723 O O . GLU A 1 87 ? -22.591 -9.380 15.005 1.00 85.00 87 GLU A O 1
ATOM 728 N N . ASN A 1 88 ? -20.627 -9.171 16.049 1.00 84.00 88 ASN A N 1
ATOM 729 C CA . ASN A 1 88 ? -21.043 -9.769 17.314 1.00 84.00 88 ASN A CA 1
ATOM 730 C C . ASN A 1 88 ? -21.676 -8.765 18.300 1.00 84.00 88 ASN A C 1
ATOM 732 O O . ASN A 1 88 ? -21.757 -9.053 19.495 1.00 84.00 88 ASN A O 1
ATOM 736 N N . GLY A 1 89 ? -22.069 -7.575 17.840 1.00 83.94 89 GLY A N 1
ATOM 737 C CA . GLY A 1 89 ? -22.709 -6.567 18.687 1.00 83.94 89 GLY A CA 1
ATOM 738 C C . GLY A 1 89 ? -21.759 -5.840 19.634 1.00 83.94 89 GLY A C 1
ATOM 739 O O . GLY A 1 89 ? -22.177 -5.345 20.685 1.00 83.94 89 GLY A O 1
ATOM 740 N N . THR A 1 90 ? -20.470 -5.791 19.295 1.00 89.81 90 THR A N 1
ATOM 741 C CA . THR A 1 90 ? -19.486 -4.983 20.023 1.00 89.81 90 THR A CA 1
ATOM 742 C C . THR A 1 90 ? -18.975 -3.842 19.162 1.00 89.81 90 THR A C 1
ATOM 744 O O . THR A 1 90 ? -18.988 -3.921 17.942 1.00 89.81 90 THR A O 1
ATOM 747 N N . GLU A 1 91 ? -18.505 -2.776 19.790 1.00 94.69 91 GLU A N 1
ATOM 748 C CA . GLU A 1 91 ? -17.902 -1.622 19.129 1.00 94.69 91 GLU A CA 1
ATOM 749 C C . GLU A 1 91 ? -16.554 -1.292 19.781 1.00 94.69 91 GLU A C 1
ATOM 751 O O . GLU A 1 91 ? -16.259 -1.697 20.917 1.00 94.69 91 GLU A O 1
ATOM 756 N N . SER A 1 92 ? -15.699 -0.573 19.064 1.00 93.62 92 SER A N 1
ATOM 757 C CA . SER A 1 92 ? -14.418 -0.111 19.587 1.00 93.62 92 SER A CA 1
ATOM 758 C C . SER A 1 92 ? -13.976 1.178 18.910 1.00 93.62 92 SER A C 1
ATOM 760 O O . SER A 1 92 ? -14.244 1.397 17.735 1.00 93.62 92 SER A O 1
ATOM 762 N N . ASN A 1 93 ? -13.254 2.009 19.657 1.00 93.31 93 ASN A N 1
ATOM 763 C CA . ASN A 1 93 ? -12.618 3.210 19.136 1.00 93.31 93 ASN A CA 1
ATOM 764 C C . ASN A 1 93 ? -11.130 2.929 18.938 1.00 93.31 93 ASN A C 1
ATOM 766 O O . ASN A 1 93 ? -10.332 3.097 19.863 1.00 93.31 93 ASN A O 1
ATOM 770 N N . VAL A 1 94 ? -10.771 2.441 17.754 1.00 91.88 94 VAL A N 1
ATOM 771 C CA . VAL A 1 94 ? -9.397 2.041 17.417 1.00 91.88 94 VAL A CA 1
ATOM 772 C C . VAL A 1 94 ? -8.662 3.184 16.726 1.00 91.88 94 VAL A C 1
ATOM 774 O O . VAL A 1 94 ? -9.268 4.119 16.213 1.00 91.88 94 VAL A O 1
ATOM 777 N N . LEU A 1 95 ? -7.336 3.134 16.718 1.00 89.94 95 LEU A N 1
ATOM 778 C CA . LEU A 1 95 ? -6.540 4.008 15.862 1.00 89.94 95 LEU A CA 1
ATOM 779 C C . LEU A 1 95 ? -6.438 3.397 14.466 1.00 89.94 95 LEU A C 1
ATOM 781 O O . LEU A 1 95 ? -6.204 2.189 14.353 1.00 89.94 95 LEU A O 1
ATOM 785 N N . LEU A 1 96 ? -6.555 4.228 13.428 1.00 87.12 96 LEU A N 1
ATOM 786 C CA . LEU A 1 96 ? -6.429 3.817 12.026 1.00 87.12 96 LEU A CA 1
ATOM 787 C C . LEU A 1 96 ? -5.156 2.994 11.800 1.00 87.12 96 LEU A C 1
ATOM 789 O O . LEU A 1 96 ? -5.220 1.871 11.300 1.00 87.12 96 LEU A O 1
ATOM 793 N N . ARG A 1 97 ? -4.010 3.509 12.263 1.00 83.25 97 ARG A N 1
ATOM 794 C CA . ARG A 1 97 ? -2.710 2.835 12.105 1.00 83.25 97 ARG A CA 1
ATOM 795 C C . ARG A 1 97 ? -2.639 1.506 12.856 1.00 83.25 97 ARG A C 1
ATOM 797 O O . ARG A 1 97 ? -2.119 0.528 12.328 1.00 83.25 97 ARG A O 1
ATOM 804 N N . SER A 1 98 ? -3.223 1.424 14.053 1.00 84.88 98 SER A N 1
ATOM 805 C CA . SER A 1 98 ? -3.251 0.182 14.841 1.00 84.88 98 SER A CA 1
ATOM 806 C C . SER A 1 98 ? -4.151 -0.892 14.221 1.00 84.88 98 SER A C 1
ATOM 808 O O . SER A 1 98 ? -3.826 -2.083 14.293 1.00 84.88 98 SER A O 1
ATOM 810 N N . LEU A 1 99 ? -5.276 -0.492 13.615 1.00 88.81 99 LEU A N 1
ATOM 811 C CA . LEU A 1 99 ? -6.155 -1.399 12.876 1.00 88.81 99 LEU A CA 1
ATOM 812 C C . LEU A 1 99 ? -5.459 -1.907 11.610 1.00 88.81 99 LEU A C 1
ATOM 814 O O . LEU A 1 99 ? -5.385 -3.119 11.409 1.00 88.81 99 LEU A O 1
ATOM 818 N N . ALA A 1 100 ? -4.889 -0.995 10.817 1.00 85.50 100 ALA A N 1
ATOM 819 C CA . ALA A 1 100 ? -4.144 -1.328 9.607 1.00 85.50 100 ALA A CA 1
ATOM 820 C C . 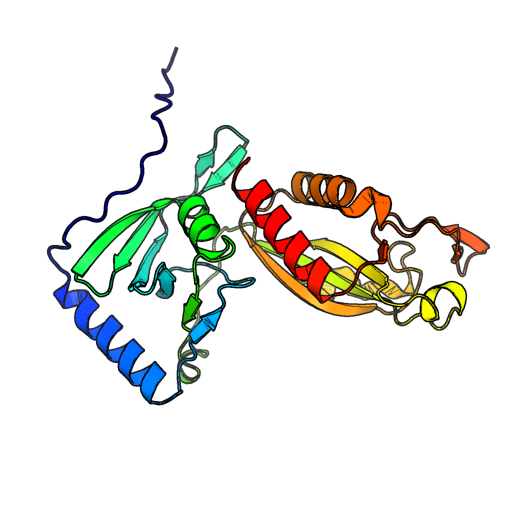ALA A 1 100 ? -2.992 -2.300 9.906 1.00 85.50 100 ALA A C 1
ATOM 822 O O . ALA A 1 100 ? -2.911 -3.361 9.291 1.00 85.50 100 ALA A O 1
ATOM 823 N N . ALA A 1 101 ? -2.167 -2.010 10.919 1.00 81.31 101 ALA A N 1
ATOM 824 C CA . ALA A 1 101 ? -1.077 -2.891 11.333 1.00 81.31 101 ALA A CA 1
ATOM 825 C C . ALA A 1 101 ? -1.574 -4.296 11.721 1.00 81.31 101 ALA A C 1
ATOM 827 O O . ALA A 1 101 ? -0.953 -5.297 11.369 1.00 81.31 101 ALA A O 1
ATOM 828 N N . ASN A 1 102 ? -2.720 -4.405 12.405 1.00 85.38 102 ASN A N 1
ATOM 829 C CA . ASN A 1 102 ? -3.303 -5.708 12.738 1.00 85.38 102 ASN A CA 1
ATOM 830 C C . ASN A 1 102 ? -3.749 -6.497 11.503 1.00 85.38 102 ASN A C 1
ATOM 832 O O . ASN A 1 102 ? -3.609 -7.720 11.494 1.00 85.38 102 ASN A O 1
ATOM 836 N N . LEU A 1 103 ? -4.310 -5.817 10.504 1.00 85.62 103 LEU A N 1
ATOM 837 C CA . LEU A 1 103 ? -4.798 -6.446 9.278 1.00 85.62 103 LEU A CA 1
ATOM 838 C C . LEU A 1 103 ? -3.640 -6.894 8.380 1.00 85.62 103 LEU A C 1
ATOM 840 O O . LEU A 1 103 ? -3.679 -8.015 7.881 1.00 85.62 103 LEU A O 1
ATOM 844 N N . TYR A 1 104 ? -2.589 -6.078 8.257 1.00 78.62 104 TYR A N 1
ATOM 845 C CA . TYR A 1 104 ? -1.398 -6.397 7.459 1.00 78.62 104 TYR A CA 1
ATOM 846 C C . TYR A 1 104 ? -0.478 -7.441 8.093 1.00 78.62 104 TYR A C 1
ATOM 848 O O . TYR A 1 104 ? 0.260 -8.117 7.379 1.00 78.62 104 TYR A O 1
ATOM 856 N N . ARG A 1 105 ? -0.509 -7.596 9.423 1.00 78.25 105 ARG A N 1
ATOM 857 C CA . ARG A 1 105 ? 0.404 -8.499 10.132 1.00 78.25 105 ARG A CA 1
ATOM 858 C C . ARG A 1 105 ? 0.349 -9.921 9.569 1.00 78.25 105 ARG A C 1
ATOM 860 O O . ARG A 1 105 ? -0.702 -10.562 9.580 1.00 78.25 105 ARG A O 1
ATOM 867 N N . THR A 1 106 ? 1.506 -10.445 9.176 1.00 67.56 106 THR A N 1
ATOM 868 C CA . THR A 1 106 ? 1.662 -11.820 8.690 1.00 67.56 106 THR A CA 1
ATOM 869 C C . THR A 1 106 ? 1.029 -12.828 9.661 1.00 67.56 106 THR A C 1
ATOM 871 O O . THR A 1 106 ? 1.270 -12.792 10.868 1.00 67.56 106 THR A O 1
ATOM 874 N N . GLY A 1 107 ? 0.158 -13.701 9.144 1.00 67.88 107 GLY A N 1
ATOM 875 C CA . GLY A 1 107 ? -0.578 -14.694 9.940 1.00 67.88 107 GLY A CA 1
ATOM 876 C C . GLY A 1 107 ? -1.802 -14.168 10.708 1.00 67.88 107 GLY A C 1
ATOM 877 O O . GLY A 1 107 ? -2.475 -14.954 11.369 1.00 67.88 107 GLY A O 1
ATOM 878 N N . SER A 1 108 ? -2.144 -12.874 10.622 1.00 71.88 108 SER A N 1
ATOM 879 C CA . SER A 1 108 ? -3.352 -12.313 11.261 1.00 71.88 108 SER A CA 1
ATOM 880 C C . SER A 1 108 ? -4.663 -12.791 10.627 1.00 71.88 108 SER A C 1
ATOM 882 O O . SER A 1 108 ? -5.717 -12.731 11.267 1.00 71.88 108 SER A O 1
ATOM 884 N N . GLY A 1 109 ? -4.598 -13.223 9.363 1.00 77.94 109 GLY A N 1
ATOM 885 C CA . GLY A 1 109 ? -5.767 -13.550 8.555 1.00 77.94 109 GLY A CA 1
ATOM 886 C C . GLY A 1 109 ? -6.635 -12.335 8.218 1.00 77.94 109 GLY A C 1
ATOM 887 O O . GLY A 1 109 ? -7.831 -12.518 8.006 1.00 77.94 109 GLY A O 1
ATOM 888 N N . GLY A 1 110 ? -6.069 -11.120 8.205 1.00 86.31 110 GLY A N 1
ATOM 889 C CA . GLY A 1 110 ? -6.769 -9.902 7.800 1.00 86.31 110 GLY A CA 1
ATOM 890 C C . GLY A 1 110 ? -7.358 -10.026 6.394 1.00 86.31 110 GLY A C 1
ATOM 891 O O . GLY A 1 110 ? -6.663 -10.420 5.453 1.00 86.31 110 GLY A O 1
ATOM 892 N N . LYS A 1 111 ? -8.645 -9.704 6.243 1.00 86.44 111 LYS A N 1
ATOM 893 C CA . LYS A 1 111 ? -9.333 -9.682 4.941 1.00 86.44 111 LYS A CA 1
ATOM 894 C C . LYS A 1 111 ? -10.121 -8.392 4.781 1.00 86.44 111 LYS A C 1
ATOM 896 O O . LYS A 1 111 ? -10.488 -7.765 5.772 1.00 86.44 111 LYS A O 1
ATOM 901 N N . MET A 1 112 ? -10.407 -8.026 3.544 1.00 89.94 112 MET A N 1
ATOM 902 C CA . MET A 1 112 ? -11.436 -7.045 3.228 1.00 89.94 112 MET A CA 1
ATOM 903 C C . MET A 1 112 ? -12.623 -7.722 2.546 1.00 89.94 112 MET A C 1
ATOM 905 O O . MET A 1 112 ? -12.492 -8.817 1.989 1.00 89.94 112 MET A O 1
ATOM 909 N N . ILE A 1 113 ? -13.765 -7.051 2.570 1.00 87.12 113 ILE A N 1
ATOM 910 C CA . ILE A 1 113 ? -14.959 -7.427 1.822 1.00 87.12 113 ILE A CA 1
ATOM 911 C C . ILE A 1 113 ? -15.205 -6.326 0.796 1.00 87.12 113 ILE A C 1
ATOM 913 O O . ILE A 1 113 ? -15.286 -5.158 1.170 1.00 87.12 113 ILE A O 1
ATOM 917 N N . THR A 1 114 ? -15.259 -6.685 -0.490 1.00 82.81 114 THR A N 1
ATOM 918 C CA . THR A 1 114 ? -15.408 -5.695 -1.570 1.00 82.81 114 THR A CA 1
ATOM 919 C C . THR A 1 114 ? -16.702 -4.922 -1.424 1.00 82.81 114 THR A C 1
ATOM 921 O O . THR A 1 114 ? -17.671 -5.407 -0.828 1.00 82.81 114 THR A O 1
ATOM 924 N N . ASP A 1 115 ? -16.738 -3.735 -2.015 1.00 79.06 115 ASP A N 1
ATOM 925 C CA . ASP A 1 115 ? -18.009 -3.084 -2.278 1.00 79.06 115 ASP A CA 1
ATOM 926 C C . ASP A 1 115 ? -18.884 -3.992 -3.140 1.00 79.06 115 ASP A C 1
ATOM 928 O O . ASP A 1 115 ? -18.397 -4.894 -3.840 1.00 79.06 115 ASP A O 1
ATOM 932 N N . ASN A 1 116 ? -20.194 -3.799 -3.015 1.00 68.75 116 ASN A N 1
ATOM 933 C CA . ASN A 1 116 ? -21.122 -4.460 -3.910 1.00 68.75 116 ASN A CA 1
ATOM 934 C C . ASN A 1 116 ? -20.835 -3.924 -5.319 1.00 68.75 116 ASN A C 1
ATOM 936 O O . ASN A 1 116 ? -20.787 -2.709 -5.512 1.00 68.75 116 ASN A O 1
ATOM 940 N N . ILE A 1 117 ? -20.610 -4.829 -6.273 1.00 54.91 117 ILE A N 1
ATOM 941 C CA . ILE A 1 117 ? -20.327 -4.485 -7.674 1.00 54.91 117 ILE A CA 1
ATOM 942 C C . ILE A 1 117 ? -21.416 -3.557 -8.247 1.00 54.91 117 ILE A C 1
ATOM 944 O O . ILE A 1 117 ? -21.103 -2.698 -9.068 1.00 54.91 117 ILE A O 1
ATOM 948 N N . ASP A 1 118 ? -22.650 -3.655 -7.746 1.00 45.97 118 ASP A N 1
ATOM 949 C CA . ASP A 1 118 ? -23.787 -2.838 -8.177 1.00 45.97 118 ASP A CA 1
ATOM 950 C C . ASP A 1 118 ? -23.778 -1.401 -7.604 1.00 45.97 118 ASP A C 1
ATOM 952 O O . ASP A 1 118 ? -24.438 -0.524 -8.153 1.00 45.97 118 ASP A O 1
ATOM 956 N N . ASN A 1 119 ? -23.007 -1.121 -6.542 1.00 43.22 119 ASN A N 1
ATOM 957 C CA . ASN A 1 119 ? -22.967 0.187 -5.861 1.00 43.22 119 ASN A CA 1
ATOM 958 C C . ASN A 1 119 ? -21.820 1.108 -6.324 1.00 43.22 119 ASN A C 1
ATOM 960 O O . ASN A 1 119 ? -21.673 2.207 -5.796 1.00 43.22 119 ASN A O 1
ATOM 964 N N . LEU A 1 120 ? -21.007 0.700 -7.305 1.00 37.47 120 LEU A N 1
ATOM 965 C CA . LEU A 1 120 ? -19.864 1.477 -7.825 1.00 37.47 120 LEU A CA 1
ATOM 966 C C . LEU A 1 120 ? -20.248 2.787 -8.554 1.00 37.47 120 LEU A C 1
ATOM 968 O O . LEU A 1 120 ? -19.365 3.460 -9.082 1.00 37.47 120 LEU A O 1
ATOM 972 N N . ILE A 1 121 ? -21.536 3.144 -8.613 1.00 30.86 121 ILE A N 1
ATOM 973 C CA . ILE A 1 121 ? -22.039 4.296 -9.377 1.00 30.86 121 ILE A CA 1
ATOM 974 C C . ILE A 1 121 ? -22.240 5.559 -8.523 1.00 30.86 121 ILE A C 1
ATOM 976 O O . ILE A 1 121 ? -22.179 6.647 -9.088 1.00 30.86 121 ILE A O 1
ATOM 980 N N . ASP A 1 122 ? -22.377 5.480 -7.195 1.00 29.55 122 ASP A N 1
ATOM 981 C CA . ASP A 1 122 ? -22.734 6.668 -6.402 1.00 29.55 122 ASP A CA 1
ATOM 982 C C . ASP A 1 122 ? -21.605 7.150 -5.480 1.00 29.55 122 ASP A C 1
ATOM 984 O O . ASP A 1 122 ? -21.036 6.406 -4.681 1.00 29.55 122 ASP A O 1
ATOM 988 N N . GLY A 1 123 ? -21.256 8.424 -5.681 1.00 38.75 123 GLY A N 1
ATOM 989 C CA . GLY A 1 123 ? -20.003 9.055 -5.290 1.00 38.75 123 GLY A CA 1
ATOM 990 C C . GLY A 1 123 ? -19.769 9.261 -3.797 1.00 38.75 123 GLY A C 1
ATOM 991 O O . GLY A 1 123 ? -20.689 9.296 -2.984 1.00 38.75 123 GLY A O 1
ATOM 992 N N . VAL A 1 124 ? -18.497 9.485 -3.463 1.00 30.17 124 VAL A N 1
ATOM 993 C CA . VAL A 1 124 ? -18.081 10.123 -2.211 1.00 30.17 124 VAL A CA 1
ATOM 994 C C . VAL A 1 124 ? -16.916 11.060 -2.518 1.00 30.17 124 VAL A C 1
ATOM 996 O O . VAL A 1 124 ? -15.925 10.650 -3.124 1.00 30.17 124 VAL A O 1
ATOM 999 N N . GLU A 1 125 ? -17.092 12.320 -2.126 1.00 33.06 125 GLU A N 1
ATOM 1000 C CA . GLU A 1 125 ? -16.151 13.427 -2.278 1.00 33.06 125 GLU A CA 1
ATOM 1001 C C . GLU A 1 125 ? -14.889 13.226 -1.422 1.00 33.06 125 GLU A C 1
ATOM 1003 O O . GLU A 1 125 ? -14.941 12.750 -0.286 1.00 33.06 125 GLU A O 1
ATOM 1008 N N . GLU A 1 126 ? -13.743 13.568 -2.012 1.00 33.53 126 GLU A N 1
ATOM 1009 C CA . GLU A 1 126 ? -12.411 13.505 -1.418 1.00 33.53 126 GLU A CA 1
ATOM 1010 C C . GLU A 1 126 ? -12.137 14.770 -0.596 1.00 33.53 126 GLU A C 1
ATOM 1012 O O . GLU A 1 126 ? -11.866 15.824 -1.167 1.00 33.53 126 GLU A O 1
ATOM 1017 N N . GLU A 1 127 ? -12.114 14.667 0.734 1.00 31.45 127 GLU A N 1
ATOM 1018 C CA . GLU A 1 127 ? -11.482 15.692 1.571 1.00 31.45 127 GLU A CA 1
ATOM 1019 C C . GLU A 1 127 ? -10.383 15.087 2.466 1.00 31.45 127 GLU A C 1
ATOM 1021 O O . GLU A 1 127 ? -10.612 14.301 3.386 1.00 31.45 127 GLU A O 1
ATOM 1026 N N . ASP A 1 128 ? -9.153 15.479 2.118 1.00 36.38 128 ASP A N 1
ATOM 1027 C CA . ASP A 1 128 ? -7.941 15.584 2.935 1.00 36.38 128 ASP A CA 1
ATOM 1028 C C . ASP A 1 128 ? -7.361 14.326 3.605 1.00 36.38 128 ASP A C 1
ATOM 1030 O O . ASP A 1 128 ? -7.037 14.299 4.797 1.00 36.38 128 ASP A O 1
ATOM 1034 N N . ILE A 1 129 ? -7.036 13.306 2.796 1.00 41.50 129 ILE A N 1
ATOM 1035 C CA . ILE A 1 129 ? -5.897 12.418 3.076 1.00 41.50 129 ILE A CA 1
ATOM 1036 C C . ILE A 1 129 ? -4.831 12.522 2.005 1.00 41.50 129 ILE A C 1
ATOM 1038 O O . ILE A 1 129 ? -5.115 12.253 0.846 1.00 41.50 129 ILE A O 1
ATOM 1042 N N . SER A 1 130 ? -3.591 12.846 2.412 1.00 50.12 130 SER A N 1
ATOM 1043 C CA . SER A 1 130 ? -2.397 12.615 1.594 1.00 50.12 130 SER A CA 1
ATOM 1044 C C . SER A 1 130 ? -2.272 11.108 1.372 1.00 50.12 130 SER A C 1
ATOM 1046 O O . SER A 1 130 ? -1.691 10.356 2.166 1.00 50.12 130 SER A O 1
ATOM 1048 N N . SER A 1 131 ? -2.981 10.661 0.348 1.00 57.88 131 SER A N 1
ATOM 1049 C CA . SER A 1 131 ? -2.963 9.323 -0.189 1.00 57.88 131 SER A CA 1
ATOM 1050 C C . SER A 1 131 ? -1.865 9.269 -1.242 1.00 57.88 131 SER A C 1
ATOM 1052 O O . SER A 1 131 ? -1.534 10.256 -1.903 1.00 57.88 131 SER A O 1
ATOM 1054 N N . GLY A 1 132 ? -1.215 8.122 -1.336 1.00 71.06 132 GLY A N 1
ATOM 1055 C CA . GLY A 1 132 ? -0.135 7.918 -2.276 1.00 71.06 132 GLY A CA 1
ATOM 1056 C C . GLY A 1 132 ? -0.054 6.473 -2.712 1.00 71.06 132 GLY A C 1
ATOM 1057 O O . GLY A 1 132 ? -0.740 5.591 -2.197 1.00 71.06 132 GLY A O 1
ATOM 1058 N N . TYR A 1 133 ? 0.814 6.228 -3.676 1.00 78.75 133 TYR A N 1
ATOM 1059 C CA . TYR A 1 133 ? 1.082 4.913 -4.210 1.00 78.75 133 TYR A CA 1
ATOM 1060 C C . TYR A 1 133 ? 2.558 4.599 -4.049 1.00 78.75 133 TYR A C 1
ATOM 1062 O O . TYR A 1 133 ? 3.405 5.349 -4.535 1.00 78.75 133 TYR A O 1
ATOM 1070 N N . ILE A 1 134 ? 2.862 3.458 -3.434 1.00 85.31 134 ILE A N 1
ATOM 1071 C CA . ILE A 1 134 ? 4.115 2.764 -3.730 1.00 85.31 134 ILE A CA 1
ATOM 1072 C C . ILE A 1 134 ? 3.857 1.957 -4.994 1.00 85.31 134 ILE A C 1
ATOM 1074 O O . ILE A 1 134 ? 2.842 1.271 -5.099 1.00 85.31 134 ILE A O 1
ATOM 1078 N N . TYR A 1 135 ? 4.749 2.026 -5.965 1.00 89.38 135 TYR A N 1
ATOM 1079 C CA . TYR A 1 135 ? 4.588 1.323 -7.229 1.00 89.38 135 TYR A CA 1
ATOM 1080 C C . TYR A 1 135 ? 5.826 0.501 -7.555 1.00 89.38 135 TYR A C 1
ATOM 1082 O O . TYR A 1 135 ? 6.952 0.889 -7.238 1.00 89.38 135 TYR A O 1
ATOM 1090 N N . VAL A 1 136 ? 5.589 -0.639 -8.199 1.00 92.75 136 VAL A N 1
ATOM 1091 C CA . VAL A 1 136 ? 6.617 -1.549 -8.695 1.00 92.75 136 VAL A CA 1
ATOM 1092 C C . VAL A 1 136 ? 6.500 -1.604 -10.206 1.00 92.75 136 VAL A C 1
ATOM 1094 O O . VAL A 1 136 ? 5.429 -1.913 -10.736 1.00 92.75 136 VAL A O 1
ATOM 1097 N N . LEU A 1 137 ? 7.595 -1.301 -10.896 1.00 96.19 137 LEU A N 1
ATOM 1098 C CA . LEU A 1 137 ? 7.641 -1.277 -12.353 1.00 96.19 137 LEU A CA 1
ATOM 1099 C C . LEU A 1 137 ? 8.627 -2.297 -12.897 1.00 96.19 137 LEU A C 1
ATOM 1101 O O . LEU A 1 137 ? 9.655 -2.576 -12.279 1.00 96.19 137 LEU A O 1
ATOM 1105 N N . ARG A 1 138 ? 8.337 -2.767 -14.106 1.00 95.81 138 ARG A N 1
ATOM 1106 C CA . ARG A 1 138 ? 9.253 -3.536 -14.948 1.00 95.81 138 ARG A CA 1
ATOM 1107 C C . ARG A 1 138 ? 9.691 -2.675 -16.131 1.00 95.81 138 ARG A C 1
ATOM 1109 O O . ARG A 1 138 ? 8.870 -1.960 -16.704 1.00 95.81 138 ARG A O 1
ATOM 1116 N N . SER A 1 139 ? 10.975 -2.731 -16.487 1.00 94.56 139 SER A N 1
ATOM 1117 C CA . SER A 1 139 ? 11.475 -2.073 -17.702 1.00 94.56 139 SER A CA 1
ATOM 1118 C C . SER A 1 139 ? 11.012 -2.834 -18.941 1.00 94.56 139 SER A C 1
ATOM 1120 O O . SER A 1 139 ? 11.057 -4.062 -18.955 1.00 94.56 139 SER A O 1
ATOM 1122 N N . LEU A 1 140 ? 10.622 -2.106 -19.986 1.00 94.88 140 LEU A N 1
ATOM 1123 C CA . LEU A 1 140 ? 10.384 -2.642 -21.329 1.00 94.88 140 LEU A CA 1
ATOM 1124 C C . LEU A 1 140 ? 11.522 -2.253 -22.291 1.00 94.88 140 LEU A C 1
ATOM 1126 O O . LEU A 1 140 ? 11.299 -2.097 -23.487 1.00 94.88 140 LEU A O 1
ATOM 1130 N N . SER A 1 141 ? 12.731 -2.022 -21.767 1.00 90.88 141 SER A N 1
ATOM 1131 C CA . SER A 1 141 ? 13.900 -1.686 -22.583 1.00 90.88 141 SER A CA 1
ATOM 1132 C C . SER A 1 141 ? 1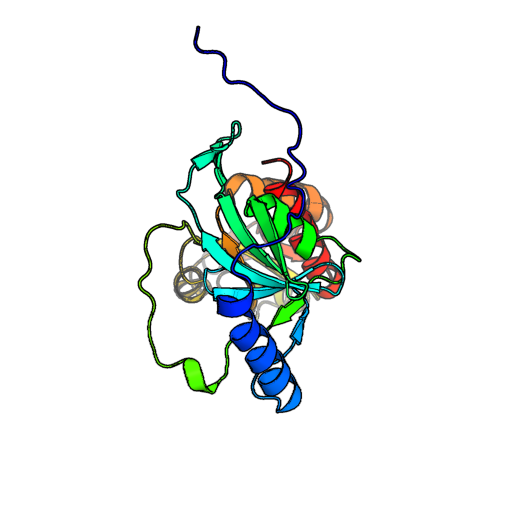4.318 -2.853 -23.479 1.00 90.88 141 SER A C 1
ATOM 1134 O O . SER A 1 141 ? 14.384 -3.995 -23.029 1.00 90.88 141 SER A O 1
ATOM 1136 N N . ASP A 1 142 ? 14.695 -2.544 -24.719 1.00 89.19 142 ASP A N 1
ATOM 1137 C CA . ASP A 1 142 ? 15.321 -3.499 -25.639 1.00 89.19 142 ASP A CA 1
ATOM 1138 C C . ASP A 1 142 ? 16.841 -3.618 -25.450 1.00 89.19 142 ASP A C 1
ATOM 1140 O O . ASP A 1 142 ? 17.475 -4.439 -26.111 1.00 89.19 142 ASP A O 1
ATOM 1144 N N . ASN A 1 143 ? 17.447 -2.824 -24.556 1.00 86.62 143 ASN A N 1
ATOM 1145 C CA . ASN A 1 143 ? 18.873 -2.935 -24.262 1.00 86.62 143 ASN A CA 1
ATOM 1146 C C . ASN A 1 143 ? 19.164 -4.312 -23.625 1.00 86.62 143 ASN A C 1
ATOM 1148 O O . ASN A 1 143 ? 18.643 -4.578 -22.536 1.00 86.62 143 ASN A O 1
ATOM 1152 N N . PRO A 1 144 ? 20.021 -5.159 -24.233 1.00 86.88 144 PRO A N 1
ATOM 1153 C CA . PRO A 1 144 ? 20.351 -6.481 -23.698 1.00 86.88 144 PRO A CA 1
ATOM 1154 C C . PRO A 1 144 ? 20.847 -6.449 -22.247 1.00 86.88 144 PRO A C 1
ATOM 1156 O O . PRO A 1 144 ? 20.452 -7.293 -21.451 1.00 86.88 144 PRO A O 1
ATOM 1159 N N . GLN A 1 145 ? 21.603 -5.411 -21.859 1.00 84.75 145 GLN A N 1
ATOM 1160 C CA . GLN A 1 145 ? 22.120 -5.254 -20.491 1.00 84.75 145 GLN A CA 1
ATOM 1161 C C . GLN A 1 145 ? 21.021 -5.079 -19.432 1.00 84.75 145 GLN A C 1
ATOM 1163 O O . GLN A 1 145 ? 21.294 -5.240 -18.249 1.00 84.75 145 GLN A O 1
ATOM 1168 N N . ILE A 1 146 ? 19.802 -4.711 -19.836 1.00 89.12 146 ILE A N 1
ATOM 1169 C CA . ILE A 1 146 ? 18.640 -4.554 -18.949 1.00 89.12 146 ILE A CA 1
ATOM 1170 C C . ILE A 1 146 ? 17.688 -5.735 -19.139 1.00 89.12 146 ILE A C 1
ATOM 1172 O O . ILE A 1 146 ? 17.225 -6.324 -18.165 1.00 89.12 146 ILE A O 1
ATOM 1176 N N . ARG A 1 147 ? 17.395 -6.078 -20.398 1.00 90.31 147 ARG A N 1
ATOM 1177 C CA . ARG A 1 147 ? 16.401 -7.086 -20.778 1.00 90.31 147 ARG A CA 1
ATOM 1178 C C . ARG A 1 147 ? 16.762 -8.497 -20.316 1.00 90.31 147 ARG A C 1
ATOM 1180 O O . ARG A 1 147 ? 15.859 -9.280 -20.045 1.00 90.31 147 ARG A O 1
ATOM 1187 N N . GLU A 1 148 ? 18.051 -8.820 -20.239 1.00 90.62 148 GLU A N 1
ATOM 1188 C CA . GLU A 1 148 ? 18.532 -10.135 -19.793 1.00 90.62 148 GLU A CA 1
ATOM 1189 C C . GLU A 1 148 ? 18.549 -10.285 -18.262 1.00 90.62 148 GLU A C 1
ATOM 1191 O O . GLU A 1 148 ? 18.834 -11.368 -17.753 1.00 90.62 148 GLU A O 1
ATOM 1196 N N . ILE A 1 149 ? 18.238 -9.223 -17.507 1.00 91.38 149 ILE A N 1
ATOM 1197 C CA . ILE A 1 149 ? 18.200 -9.273 -16.045 1.00 91.38 149 ILE A CA 1
ATOM 1198 C C . ILE A 1 149 ? 16.810 -9.711 -15.582 1.00 91.38 149 ILE A C 1
ATOM 1200 O O . ILE A 1 149 ? 15.862 -8.923 -15.524 1.00 91.38 149 ILE A O 1
ATOM 1204 N N . ASP A 1 150 ? 16.707 -10.974 -15.184 1.00 92.19 150 ASP A N 1
ATOM 1205 C CA . ASP A 1 150 ? 15.497 -11.504 -14.564 1.00 92.19 150 ASP A CA 1
ATOM 1206 C C . ASP A 1 150 ? 15.206 -10.841 -13.212 1.00 92.19 150 ASP A C 1
ATOM 1208 O O . ASP A 1 150 ? 16.105 -10.519 -12.435 1.00 92.19 150 ASP A O 1
ATOM 1212 N N . ASN A 1 151 ? 13.917 -10.704 -12.886 1.00 94.62 151 ASN A N 1
ATOM 1213 C CA . ASN A 1 151 ? 13.437 -10.152 -11.612 1.00 94.62 151 ASN A CA 1
ATOM 1214 C C . ASN A 1 151 ? 13.929 -8.724 -11.309 1.00 94.62 151 ASN A C 1
ATOM 1216 O O . ASN A 1 151 ? 14.096 -8.351 -10.146 1.00 94.62 151 ASN A O 1
ATOM 1220 N N . LEU A 1 152 ? 14.161 -7.930 -12.355 1.00 95.38 152 LEU A N 1
ATOM 1221 C CA . LEU A 1 152 ? 14.549 -6.534 -12.242 1.00 95.38 152 LEU A CA 1
ATOM 1222 C C . LEU A 1 152 ? 13.320 -5.629 -12.085 1.00 95.38 152 LEU A C 1
ATOM 1224 O O . LEU A 1 152 ? 12.511 -5.482 -13.007 1.00 95.38 152 LEU A O 1
ATOM 1228 N N . TYR A 1 153 ? 13.219 -4.968 -10.933 1.00 96.25 153 TYR A N 1
ATOM 1229 C CA . TYR A 1 153 ? 12.089 -4.108 -10.599 1.00 96.25 153 TYR A CA 1
ATOM 1230 C C . TYR A 1 153 ? 12.522 -2.736 -10.099 1.00 96.25 153 TYR A C 1
ATOM 1232 O O . TYR A 1 153 ? 13.429 -2.611 -9.275 1.00 96.25 153 TYR A O 1
ATOM 1240 N N . LYS A 1 154 ? 11.814 -1.700 -10.552 1.00 95.31 154 LYS A N 1
ATOM 1241 C CA . LYS A 1 154 ? 11.900 -0.356 -9.982 1.00 95.31 154 LYS A CA 1
ATOM 1242 C C . LYS A 1 154 ? 10.852 -0.188 -8.898 1.00 95.31 154 LYS A C 1
ATOM 1244 O O . LYS A 1 154 ? 9.689 -0.490 -9.146 1.00 95.31 154 LYS A O 1
ATOM 1249 N N . ILE A 1 155 ? 11.234 0.364 -7.751 1.00 94.38 155 ILE A N 1
ATOM 1250 C CA . ILE A 1 155 ? 10.303 0.691 -6.664 1.00 94.38 155 ILE A CA 1
ATOM 1251 C C . ILE A 1 155 ? 10.317 2.202 -6.457 1.00 94.38 155 ILE A C 1
ATOM 1253 O O . ILE A 1 155 ? 11.390 2.791 -6.350 1.00 94.38 155 ILE A O 1
ATOM 1257 N N . GLY A 1 156 ? 9.145 2.827 -6.395 1.00 90.94 156 GLY A N 1
ATOM 1258 C CA . GLY A 1 156 ? 9.032 4.261 -6.125 1.00 90.94 156 GLY A CA 1
ATOM 1259 C C . GLY A 1 156 ? 7.754 4.624 -5.382 1.00 90.94 156 GLY A C 1
ATOM 1260 O O . GLY A 1 156 ? 6.868 3.786 -5.213 1.00 90.94 156 GLY A O 1
ATOM 1261 N N . VAL A 1 157 ? 7.666 5.881 -4.945 1.00 89.19 157 VAL A N 1
ATOM 1262 C CA . VAL A 1 157 ? 6.501 6.443 -4.244 1.00 89.19 157 VAL A CA 1
ATOM 1263 C C . VAL A 1 157 ? 5.978 7.671 -4.992 1.00 89.19 157 VAL A C 1
ATOM 1265 O O . VAL A 1 157 ? 6.732 8.388 -5.653 1.00 89.19 157 VAL A O 1
ATOM 1268 N N . THR A 1 158 ? 4.671 7.916 -4.940 1.00 83.88 158 THR A N 1
ATOM 1269 C CA . THR A 1 158 ? 4.047 9.146 -5.446 1.00 83.88 158 THR A CA 1
ATOM 1270 C C . THR A 1 158 ? 2.793 9.491 -4.647 1.00 83.88 158 THR A C 1
ATOM 1272 O O . THR A 1 158 ? 2.137 8.595 -4.134 1.00 83.88 158 THR A O 1
ATOM 1275 N N . THR A 1 159 ? 2.445 10.772 -4.542 1.00 77.50 159 THR A N 1
ATOM 1276 C CA . THR A 1 159 ? 1.180 11.254 -3.952 1.00 77.50 159 THR A CA 1
ATOM 1277 C C . THR A 1 159 ? 0.057 11.404 -4.986 1.00 77.50 159 THR A C 1
ATOM 1279 O O . THR A 1 159 ? -1.064 11.749 -4.640 1.00 77.50 159 THR A O 1
ATOM 1282 N N . GLY A 1 160 ? 0.345 11.178 -6.273 1.00 71.88 160 GLY A N 1
ATOM 1283 C CA . GLY A 1 160 ? -0.638 11.219 -7.358 1.00 71.88 160 GLY A CA 1
ATOM 1284 C C . GLY A 1 160 ? -0.804 9.861 -8.035 1.00 71.88 160 GLY A C 1
ATOM 1285 O O . GLY A 1 160 ? -0.301 8.844 -7.570 1.00 71.88 160 GLY A O 1
ATOM 1286 N N . SER A 1 161 ? -1.480 9.827 -9.182 1.00 80.62 161 SER A N 1
ATOM 1287 C CA . SER A 1 161 ? -1.586 8.598 -9.978 1.00 80.62 161 SER A CA 1
ATOM 1288 C C . SER A 1 161 ? -0.208 8.134 -10.470 1.00 80.62 161 SER A C 1
ATOM 1290 O O . SER A 1 161 ? 0.550 8.938 -11.027 1.00 80.62 161 SER A O 1
ATOM 1292 N N . VAL A 1 162 ? 0.072 6.834 -10.359 1.00 84.12 162 VAL A N 1
ATOM 1293 C CA . VAL A 1 162 ? 1.302 6.208 -10.877 1.00 84.12 162 VAL A CA 1
ATOM 1294 C C . VAL A 1 162 ? 1.449 6.467 -12.375 1.00 84.12 162 VAL A C 1
ATOM 1296 O O . VAL A 1 162 ? 2.535 6.784 -12.849 1.00 84.12 162 VAL A O 1
ATOM 1299 N N . GLU A 1 163 ? 0.338 6.423 -13.102 1.00 88.00 163 GLU A N 1
ATOM 1300 C CA . GLU A 1 163 ? 0.254 6.598 -14.547 1.00 88.00 163 GLU A CA 1
ATOM 1301 C C . GLU A 1 163 ? 0.783 7.979 -14.974 1.00 88.00 163 GLU A C 1
ATOM 1303 O O . GLU A 1 163 ? 1.607 8.072 -15.883 1.00 88.00 163 GLU A O 1
ATOM 1308 N N . LYS A 1 164 ? 0.415 9.054 -14.258 1.00 85.75 164 LYS A N 1
ATOM 1309 C CA . LYS A 1 164 ? 1.002 10.392 -14.478 1.00 85.75 164 LYS A CA 1
ATOM 1310 C C . LYS A 1 164 ? 2.487 10.440 -14.115 1.00 85.75 164 LYS A C 1
ATOM 1312 O O . LYS A 1 164 ? 3.251 11.091 -14.821 1.00 85.75 164 LYS A O 1
ATOM 1317 N N . ARG A 1 165 ? 2.912 9.760 -13.039 1.00 91.12 165 ARG A N 1
ATOM 1318 C CA . ARG A 1 165 ? 4.317 9.765 -12.590 1.00 91.12 165 ARG A CA 1
ATOM 1319 C C . ARG A 1 165 ? 5.261 9.121 -13.609 1.00 91.12 165 ARG A C 1
ATOM 1321 O O . ARG A 1 165 ? 6.405 9.565 -13.710 1.00 91.12 165 ARG A O 1
ATOM 1328 N N . ILE A 1 166 ? 4.784 8.111 -14.341 1.00 94.31 166 ILE A N 1
ATOM 1329 C CA . ILE A 1 166 ? 5.566 7.347 -15.328 1.00 94.31 166 ILE A CA 1
ATOM 1330 C C . ILE A 1 166 ? 5.335 7.792 -16.779 1.00 94.31 166 ILE A C 1
ATOM 1332 O O . ILE A 1 166 ? 5.946 7.230 -17.684 1.00 94.31 166 ILE A O 1
ATOM 1336 N N . ALA A 1 167 ? 4.480 8.790 -17.024 1.00 91.69 167 ALA A N 1
ATOM 1337 C CA . ALA A 1 167 ? 4.074 9.193 -18.374 1.00 91.69 167 ALA A CA 1
ATOM 1338 C C . ALA A 1 167 ? 5.254 9.570 -19.291 1.00 91.69 167 ALA A C 1
ATOM 1340 O O . ALA A 1 167 ? 5.173 9.407 -20.505 1.00 91.69 167 ALA A O 1
ATOM 1341 N N . ASN A 1 168 ? 6.362 10.040 -18.712 1.00 92.75 168 ASN A N 1
ATOM 1342 C CA . ASN A 1 168 ? 7.567 10.452 -19.430 1.00 92.75 168 ASN A CA 1
ATOM 1343 C C . ASN A 1 168 ? 8.760 9.490 -19.224 1.00 92.75 168 ASN A C 1
ATOM 1345 O O . ASN A 1 168 ? 9.916 9.874 -19.403 1.00 92.75 168 ASN A O 1
ATOM 1349 N N . ALA A 1 169 ? 8.499 8.227 -18.864 1.00 92.88 169 ALA A N 1
ATOM 1350 C CA . ALA A 1 169 ? 9.537 7.245 -18.533 1.00 92.88 169 ALA A CA 1
ATOM 1351 C C . ALA A 1 169 ? 10.608 7.070 -19.627 1.00 92.88 169 ALA A C 1
ATOM 1353 O O . ALA A 1 169 ? 11.800 7.033 -19.328 1.00 92.88 169 ALA A O 1
ATOM 1354 N N . ILE A 1 170 ? 10.202 7.064 -20.901 1.00 91.06 170 ILE A N 1
ATOM 1355 C CA . ILE A 1 170 ? 11.116 6.900 -22.044 1.00 91.06 170 ILE A CA 1
ATOM 1356 C C . ILE A 1 170 ? 12.204 7.986 -22.122 1.00 91.06 170 ILE A C 1
ATOM 1358 O O . ILE A 1 170 ? 13.279 7.745 -22.661 1.00 91.06 170 ILE A O 1
ATOM 1362 N N . ASN A 1 171 ? 11.967 9.163 -21.537 1.00 88.75 171 ASN A N 1
ATOM 1363 C CA . ASN A 1 171 ? 12.896 10.295 -21.570 1.00 88.75 171 ASN A CA 1
ATOM 1364 C C . ASN A 1 171 ? 13.619 10.526 -20.234 1.00 88.75 171 ASN A C 1
ATOM 1366 O O . ASN A 1 171 ? 14.343 11.511 -20.084 1.00 88.75 171 ASN A O 1
ATOM 1370 N N . GLU A 1 172 ? 13.444 9.643 -19.253 1.00 89.06 172 GLU A N 1
ATOM 1371 C CA . GLU A 1 172 ? 13.947 9.828 -17.894 1.00 89.06 172 GLU A CA 1
ATOM 1372 C C . GLU A 1 172 ? 14.953 8.735 -17.512 1.00 89.06 172 GLU A C 1
ATOM 1374 O O . GLU A 1 172 ? 14.681 7.535 -17.574 1.00 89.06 172 GLU A O 1
ATOM 1379 N N . SER A 1 173 ? 16.130 9.152 -17.038 1.00 87.19 173 SER A N 1
ATOM 1380 C CA . SER A 1 173 ? 17.212 8.234 -16.656 1.00 87.19 173 SER A CA 1
ATOM 1381 C C . SER A 1 173 ? 16.830 7.304 -15.501 1.00 87.19 173 SER A C 1
ATOM 1383 O O . SER A 1 173 ? 17.276 6.160 -15.459 1.00 87.19 173 SER A O 1
ATOM 1385 N N . THR A 1 174 ? 15.960 7.750 -14.586 1.00 89.12 174 THR A N 1
ATOM 1386 C CA . THR A 1 174 ? 15.462 6.921 -13.472 1.00 89.12 174 THR A CA 1
ATOM 1387 C C . THR A 1 174 ? 14.627 5.723 -13.945 1.00 89.12 174 THR A C 1
ATOM 1389 O O . THR A 1 174 ? 14.509 4.729 -13.224 1.00 89.12 174 THR A O 1
ATOM 1392 N N . TYR A 1 175 ? 14.094 5.792 -15.170 1.00 92.00 175 TYR A N 1
ATOM 1393 C CA . TYR A 1 175 ? 13.368 4.719 -15.852 1.00 92.00 175 TYR A CA 1
ATOM 1394 C C . TYR A 1 175 ? 14.186 4.093 -16.994 1.00 92.00 175 TYR A C 1
ATOM 1396 O O . TYR A 1 175 ? 13.636 3.404 -17.847 1.00 92.00 175 TYR A O 1
ATOM 1404 N N . LEU A 1 176 ? 15.508 4.305 -16.992 1.00 90.12 176 LEU A N 1
ATOM 1405 C CA . LEU A 1 176 ? 16.448 3.720 -17.951 1.00 90.12 176 LEU A CA 1
ATOM 1406 C C . LEU A 1 176 ? 16.181 4.127 -19.410 1.00 90.12 176 LEU A C 1
ATOM 1408 O O . LEU A 1 176 ? 16.525 3.379 -20.323 1.00 90.12 176 LEU A O 1
ATOM 1412 N N . TYR A 1 177 ? 15.576 5.303 -19.629 1.00 89.12 177 TYR A N 1
ATOM 1413 C CA . TYR A 1 177 ? 15.176 5.789 -20.956 1.00 89.12 177 TYR A CA 1
ATOM 1414 C C . TYR A 1 177 ? 14.328 4.785 -21.752 1.00 89.12 177 TYR A C 1
ATOM 1416 O O . TYR A 1 177 ? 14.474 4.641 -22.965 1.00 89.12 177 TYR A O 1
ATOM 1424 N N . ALA A 1 178 ? 13.448 4.061 -21.061 1.00 91.19 178 ALA A N 1
ATOM 1425 C CA . ALA A 1 178 ? 12.591 3.055 -21.666 1.00 91.19 178 ALA A CA 1
ATOM 1426 C C . ALA A 1 178 ? 11.148 3.179 -21.161 1.00 91.19 178 ALA A C 1
ATOM 1428 O O . ALA A 1 178 ? 10.912 3.697 -20.064 1.00 91.19 178 ALA A O 1
ATOM 1429 N N . PRO A 1 179 ? 10.164 2.682 -21.931 1.00 94.75 179 PRO A N 1
ATOM 1430 C CA . PRO A 1 179 ? 8.831 2.449 -21.404 1.00 94.75 179 PRO A CA 1
ATOM 1431 C C . PRO A 1 179 ? 8.882 1.494 -20.207 1.00 94.75 179 PRO A C 1
ATOM 1433 O O . PRO A 1 179 ? 9.776 0.651 -20.082 1.00 94.75 179 PRO A O 1
ATOM 1436 N N . VAL A 1 180 ? 7.900 1.625 -19.325 1.00 96.50 180 VAL A N 1
ATOM 1437 C CA . VAL A 1 180 ? 7.783 0.818 -18.113 1.00 96.50 180 VAL A CA 1
ATOM 1438 C C . VAL A 1 180 ? 6.359 0.317 -17.958 1.00 96.50 180 VAL A C 1
ATOM 1440 O O . VAL A 1 180 ? 5.401 0.992 -18.330 1.00 96.50 180 VAL A O 1
ATOM 1443 N N . GLU A 1 181 ? 6.230 -0.867 -17.384 1.00 95.00 181 GLU A N 1
ATOM 1444 C CA . GLU A 1 181 ? 4.950 -1.494 -17.077 1.00 95.00 181 GLU A CA 1
ATOM 1445 C C . GLU A 1 181 ? 4.720 -1.484 -15.568 1.00 95.00 181 GLU A C 1
ATOM 1447 O O . GLU A 1 181 ? 5.636 -1.779 -14.796 1.00 95.00 181 GLU A O 1
ATOM 1452 N N . ILE A 1 182 ? 3.493 -1.172 -15.144 1.00 90.00 182 ILE A N 1
ATOM 1453 C CA . ILE A 1 182 ? 3.089 -1.284 -13.740 1.00 90.00 182 ILE A CA 1
ATOM 1454 C C . ILE A 1 182 ? 2.866 -2.763 -13.426 1.00 90.00 182 ILE A C 1
ATOM 1456 O O . ILE A 1 182 ? 1.887 -3.354 -13.869 1.00 90.00 182 ILE A O 1
ATOM 1460 N N . VAL A 1 183 ? 3.759 -3.341 -12.624 1.00 90.44 183 VAL A N 1
ATOM 1461 C CA . VAL A 1 183 ? 3.633 -4.723 -12.140 1.00 90.44 183 VAL A CA 1
ATOM 1462 C C . VAL A 1 183 ? 2.634 -4.778 -10.992 1.00 90.44 183 VAL A C 1
ATOM 1464 O O . VAL A 1 183 ? 1.771 -5.650 -10.941 1.00 90.44 183 VAL A O 1
ATOM 1467 N N . THR A 1 184 ? 2.743 -3.832 -10.059 1.00 82.06 184 THR A N 1
ATOM 1468 C CA . THR A 1 184 ? 1.801 -3.686 -8.949 1.00 82.06 184 THR A CA 1
ATOM 1469 C C . THR A 1 184 ? 1.865 -2.277 -8.364 1.00 82.06 184 THR A C 1
ATOM 1471 O O . THR A 1 184 ? 2.863 -1.563 -8.511 1.00 82.06 184 THR A O 1
ATOM 1474 N N . LYS A 1 185 ? 0.787 -1.871 -7.692 1.00 80.62 185 LYS A N 1
ATOM 1475 C CA . LYS A 1 185 ? 0.707 -0.628 -6.926 1.00 80.62 185 LYS A CA 1
ATOM 1476 C C . LYS A 1 185 ? 0.067 -0.884 -5.566 1.00 80.62 185 LYS A C 1
ATOM 1478 O O . LYS A 1 185 ? -0.867 -1.674 -5.434 1.00 80.62 185 LYS A O 1
ATOM 1483 N N . TYR A 1 186 ? 0.584 -0.196 -4.563 1.00 72.81 186 TYR A N 1
ATOM 1484 C CA . TYR A 1 186 ? 0.168 -0.258 -3.174 1.00 72.81 186 TYR A CA 1
ATOM 1485 C C . TYR A 1 186 ? -0.394 1.104 -2.806 1.00 72.81 186 TYR A C 1
ATOM 1487 O O . TYR A 1 186 ? 0.363 2.071 -2.721 1.00 72.81 186 TYR A O 1
ATOM 1495 N N . HIS A 1 187 ? -1.705 1.190 -2.610 1.00 62.28 187 HIS A N 1
ATOM 1496 C CA . HIS A 1 187 ? -2.308 2.419 -2.119 1.00 62.28 187 HIS A CA 1
ATOM 1497 C C . HIS A 1 187 ? -2.040 2.551 -0.617 1.00 62.28 187 HIS A C 1
ATOM 1499 O O . HIS A 1 187 ? -2.266 1.609 0.148 1.00 62.28 187 HIS A O 1
ATOM 1505 N N . VAL A 1 188 ? -1.507 3.695 -0.204 1.00 64.25 188 VAL A N 1
ATOM 1506 C CA . VAL A 1 188 ? -1.029 3.946 1.156 1.00 64.25 188 VAL A CA 1
ATOM 1507 C C . VAL A 1 188 ? -1.492 5.314 1.641 1.00 64.25 188 VAL A C 1
ATOM 1509 O O . VAL A 1 188 ? -1.483 6.291 0.897 1.00 64.25 188 VAL A O 1
ATOM 1512 N N . PHE A 1 189 ? -1.864 5.386 2.917 1.00 58.81 189 PHE A N 1
ATOM 1513 C CA . PHE A 1 189 ? -2.311 6.617 3.571 1.00 58.81 189 PHE A CA 1
ATOM 1514 C C . PHE A 1 189 ? -1.276 7.049 4.572 1.00 58.81 189 PHE A C 1
ATOM 1516 O O . PHE A 1 189 ? -0.829 6.224 5.377 1.00 58.81 189 PHE A O 1
ATOM 1523 N N . ASN A 1 190 ? -0.950 8.341 4.554 1.00 62.84 190 ASN A N 1
ATOM 1524 C CA . ASN A 1 190 ? -0.019 8.910 5.513 1.00 62.84 190 ASN A CA 1
ATOM 1525 C C . ASN A 1 190 ? 1.295 8.096 5.583 1.00 62.84 190 ASN A C 1
ATOM 1527 O O . ASN A 1 190 ? 1.799 7.721 6.648 1.00 62.84 190 ASN A O 1
ATOM 1531 N N . LEU A 1 191 ? 1.801 7.736 4.403 1.00 68.19 191 LEU A N 1
ATOM 1532 C CA . LEU A 1 191 ? 3.134 7.180 4.262 1.00 68.19 191 LEU A CA 1
ATOM 1533 C C . LEU A 1 191 ? 4.111 8.346 4.156 1.00 68.19 191 LEU A C 1
ATOM 1535 O O . LEU A 1 191 ? 4.032 9.146 3.225 1.00 68.19 191 LEU A O 1
ATOM 1539 N N . ASP A 1 192 ? 5.063 8.412 5.078 1.00 74.06 192 ASP A N 1
ATOM 1540 C CA . ASP A 1 192 ? 6.235 9.256 4.893 1.00 74.06 192 ASP A CA 1
ATOM 1541 C C . ASP A 1 192 ? 7.103 8.635 3.785 1.00 74.06 192 ASP A C 1
ATOM 1543 O O . ASP A 1 192 ? 7.778 7.619 3.989 1.00 74.06 192 ASP A O 1
ATOM 1547 N N . ALA A 1 193 ? 7.038 9.226 2.589 1.00 78.69 193 ALA A N 1
ATOM 1548 C CA . ALA A 1 193 ? 7.751 8.744 1.410 1.00 78.69 193 ALA A CA 1
ATOM 1549 C C . ALA A 1 193 ? 9.266 8.659 1.651 1.00 78.69 193 ALA A C 1
ATOM 1551 O O . ALA A 1 193 ? 9.888 7.673 1.263 1.00 78.69 193 ALA A O 1
ATOM 1552 N N . ALA A 1 194 ? 9.846 9.624 2.372 1.00 81.19 194 ALA A N 1
ATOM 1553 C CA . ALA A 1 194 ? 11.275 9.633 2.664 1.00 81.19 194 ALA A CA 1
ATOM 1554 C C . ALA A 1 194 ? 11.657 8.506 3.636 1.00 81.19 194 ALA A C 1
ATOM 1556 O O . ALA A 1 194 ? 12.672 7.831 3.441 1.00 81.19 194 ALA A O 1
ATOM 1557 N N . LYS A 1 195 ? 10.849 8.248 4.675 1.00 81.56 195 LYS A N 1
ATOM 1558 C CA . LYS A 1 195 ? 11.072 7.090 5.564 1.00 81.56 195 LYS A CA 1
ATOM 1559 C C . LYS A 1 195 ? 10.931 5.771 4.810 1.00 81.56 195 LYS A C 1
ATOM 1561 O O . LYS A 1 195 ? 11.738 4.867 5.032 1.00 81.56 195 LYS A O 1
ATOM 1566 N N . PHE A 1 196 ? 9.944 5.663 3.922 1.00 84.94 196 PHE A N 1
ATOM 1567 C CA . PHE A 1 196 ? 9.743 4.465 3.111 1.00 84.94 196 PHE A CA 1
ATOM 1568 C C . PHE A 1 196 ? 10.922 4.202 2.172 1.00 84.94 196 PHE A C 1
ATOM 1570 O O . PHE A 1 196 ? 11.469 3.100 2.186 1.00 84.94 196 PHE A O 1
ATOM 1577 N N . GLU A 1 197 ? 11.357 5.210 1.416 1.00 85.31 197 GLU A N 1
ATOM 1578 C CA . GLU A 1 197 ? 12.512 5.107 0.518 1.00 85.31 197 GLU A CA 1
ATOM 1579 C C . GLU A 1 197 ? 13.775 4.703 1.285 1.00 85.31 197 GLU A C 1
ATOM 1581 O O . GLU A 1 197 ? 14.467 3.760 0.896 1.00 85.31 197 GLU A O 1
ATOM 1586 N N . ASN A 1 198 ? 14.036 5.329 2.437 1.00 86.06 198 ASN A N 1
ATOM 1587 C CA . ASN A 1 198 ? 15.165 4.961 3.293 1.00 86.06 198 ASN A CA 1
ATOM 1588 C C . ASN A 1 198 ? 15.079 3.509 3.789 1.00 86.06 198 ASN A C 1
ATOM 1590 O O . ASN A 1 198 ? 16.087 2.795 3.810 1.00 86.06 198 ASN A O 1
ATOM 1594 N N . ALA A 1 199 ? 13.888 3.052 4.185 1.00 86.50 199 ALA A N 1
ATOM 1595 C CA . ALA A 1 199 ? 13.680 1.681 4.637 1.00 86.50 199 ALA A CA 1
ATOM 1596 C C . ALA A 1 199 ? 13.874 0.670 3.497 1.00 86.50 199 ALA A C 1
ATOM 1598 O O . ALA A 1 199 ? 14.567 -0.327 3.698 1.00 86.50 199 ALA A O 1
ATOM 1599 N N . ILE A 1 200 ? 13.348 0.952 2.301 1.00 88.81 200 ILE A N 1
ATOM 1600 C CA . ILE A 1 200 ? 13.573 0.150 1.091 1.00 88.81 200 ILE A CA 1
ATOM 1601 C C . ILE A 1 200 ? 15.060 0.071 0.766 1.00 88.81 200 ILE A C 1
ATOM 1603 O O . ILE A 1 200 ? 15.590 -1.029 0.639 1.00 88.81 200 ILE A O 1
ATOM 1607 N N . HIS A 1 201 ? 15.762 1.205 0.706 1.00 84.94 201 HIS A N 1
ATOM 1608 C CA . HIS A 1 201 ? 17.193 1.222 0.399 1.00 84.94 201 HIS A CA 1
ATOM 1609 C C . HIS A 1 201 ? 18.029 0.457 1.422 1.00 84.94 201 HIS A C 1
ATOM 1611 O O . HIS A 1 201 ? 19.023 -0.164 1.053 1.00 84.94 201 HIS A O 1
ATOM 1617 N N . LYS A 1 202 ? 17.639 0.489 2.700 1.00 87.62 202 LYS A N 1
ATOM 1618 C CA . LYS A 1 202 ? 18.321 -0.267 3.751 1.00 87.62 202 LYS A CA 1
ATOM 1619 C C . LYS A 1 202 ? 18.049 -1.766 3.647 1.00 87.62 202 LYS A C 1
ATOM 1621 O O . LYS A 1 202 ? 18.980 -2.550 3.789 1.00 87.62 202 LYS A O 1
ATOM 1626 N N . VAL A 1 203 ? 16.790 -2.157 3.445 1.00 88.25 203 VAL A N 1
ATOM 1627 C CA . VAL A 1 203 ? 16.369 -3.568 3.423 1.00 88.25 203 VAL A CA 1
ATOM 1628 C C . VAL A 1 203 ? 16.811 -4.268 2.139 1.00 88.25 203 VAL A C 1
ATOM 1630 O O . VAL A 1 203 ? 17.229 -5.416 2.201 1.00 88.25 203 VAL A O 1
ATOM 1633 N N . LEU A 1 204 ? 16.762 -3.578 0.998 1.00 90.31 204 LEU A N 1
ATOM 1634 C CA . LEU A 1 204 ? 17.106 -4.121 -0.320 1.00 90.31 204 LEU A CA 1
ATOM 1635 C C . LEU A 1 204 ? 18.502 -3.700 -0.798 1.00 90.31 204 LEU A C 1
ATOM 1637 O O . LEU A 1 204 ? 18.781 -3.740 -1.995 1.00 90.31 204 LEU A O 1
ATOM 1641 N N . LYS A 1 205 ? 19.388 -3.284 0.117 1.00 90.69 205 LYS A N 1
ATOM 1642 C CA . LYS A 1 205 ? 20.736 -2.804 -0.222 1.00 90.69 205 LYS A CA 1
ATOM 1643 C C . LYS A 1 205 ? 21.510 -3.812 -1.076 1.00 90.69 205 LYS A C 1
ATOM 1645 O O . LYS A 1 205 ? 22.096 -3.420 -2.078 1.00 90.69 205 LYS A O 1
ATOM 1650 N N . ASP A 1 206 ? 21.470 -5.085 -0.691 1.00 91.19 206 ASP A N 1
ATOM 1651 C CA . ASP A 1 206 ? 22.228 -6.161 -1.342 1.00 91.19 206 ASP A CA 1
ATOM 1652 C C . ASP A 1 206 ? 21.553 -6.672 -2.628 1.00 91.19 206 ASP A C 1
ATOM 1654 O O . ASP A 1 206 ? 22.163 -7.393 -3.409 1.00 91.19 206 ASP A O 1
ATOM 1658 N N . ASN A 1 207 ? 20.300 -6.272 -2.875 1.00 92.94 207 ASN A N 1
ATOM 1659 C CA . ASN A 1 207 ? 19.552 -6.575 -4.097 1.00 92.94 207 ASN A CA 1
ATOM 1660 C C . ASN A 1 207 ? 19.609 -5.435 -5.116 1.00 92.94 207 ASN A C 1
ATOM 1662 O O . ASN A 1 207 ? 18.988 -5.529 -6.171 1.00 92.94 207 ASN A O 1
ATOM 1666 N N . LYS A 1 208 ? 20.277 -4.327 -4.801 1.00 92.56 208 LYS A N 1
ATOM 1667 C CA . LYS A 1 208 ? 20.306 -3.154 -5.666 1.00 92.56 208 LYS A CA 1
ATOM 1668 C C . LYS A 1 208 ? 21.053 -3.460 -6.964 1.00 92.56 208 LYS A C 1
ATOM 1670 O O . LYS A 1 208 ? 22.131 -4.045 -6.940 1.00 92.56 208 LYS A O 1
ATOM 1675 N N . LEU A 1 209 ? 20.489 -3.023 -8.088 1.00 90.12 209 LEU A N 1
ATOM 1676 C CA . LEU A 1 209 ? 21.153 -3.105 -9.381 1.00 90.12 209 LEU A CA 1
ATOM 1677 C C . LEU A 1 209 ? 22.415 -2.224 -9.367 1.00 90.12 209 LEU A C 1
ATOM 1679 O O . LEU A 1 209 ? 22.317 -1.009 -9.194 1.00 90.12 209 LEU A O 1
ATOM 1683 N N . ASP A 1 210 ? 23.580 -2.843 -9.560 1.00 85.56 210 ASP A N 1
ATOM 1684 C CA . ASP A 1 210 ? 24.890 -2.183 -9.545 1.00 85.56 210 ASP A CA 1
ATOM 1685 C C . ASP A 1 210 ? 25.587 -2.338 -10.902 1.00 85.56 210 ASP A C 1
ATOM 1687 O O . ASP A 1 210 ? 26.533 -3.105 -11.069 1.00 85.56 210 ASP A O 1
ATOM 1691 N N . ILE A 1 211 ? 25.042 -1.656 -11.912 1.00 81.94 211 ILE A N 1
ATOM 1692 C CA . ILE A 1 211 ? 25.627 -1.575 -13.252 1.00 81.94 211 ILE A CA 1
ATOM 1693 C C . ILE A 1 211 ? 25.619 -0.130 -13.740 1.00 81.94 211 ILE A C 1
ATOM 1695 O O . ILE A 1 211 ? 24.737 0.659 -13.386 1.00 81.94 211 ILE A O 1
ATOM 1699 N N . GLU A 1 212 ? 26.579 0.202 -14.596 1.00 84.00 212 GLU A N 1
ATOM 1700 C CA . GLU A 1 212 ? 26.576 1.461 -15.325 1.00 84.00 212 GLU A CA 1
ATOM 1701 C C . GLU A 1 212 ? 25.954 1.258 -16.707 1.00 84.00 212 GLU A C 1
ATOM 1703 O O . GLU A 1 212 ? 26.379 0.396 -17.478 1.00 84.00 212 GLU A O 1
ATOM 1708 N N . ILE A 1 213 ? 24.941 2.062 -17.023 1.00 79.19 213 ILE A N 1
ATOM 1709 C CA . ILE A 1 213 ? 24.237 2.003 -18.306 1.00 79.19 213 ILE A CA 1
ATOM 1710 C C . ILE A 1 213 ? 24.575 3.260 -19.097 1.00 79.19 213 ILE A C 1
ATOM 1712 O O . ILE A 1 213 ? 24.451 4.378 -18.591 1.00 79.19 213 ILE A O 1
ATOM 1716 N N . VAL A 1 214 ? 24.963 3.084 -20.358 1.00 78.19 214 VAL A N 1
ATOM 1717 C CA . VAL A 1 214 ? 25.137 4.202 -21.287 1.00 78.19 214 VAL A CA 1
ATOM 1718 C C . VAL A 1 214 ? 23.753 4.672 -21.730 1.00 78.19 214 VAL A C 1
ATOM 1720 O O . VAL A 1 214 ? 23.022 3.952 -22.409 1.00 78.19 214 VAL A O 1
ATOM 1723 N N . GLY A 1 215 ? 23.371 5.879 -21.324 1.00 70.56 215 GLY A N 1
ATOM 1724 C CA . GLY A 1 215 ? 22.136 6.514 -21.763 1.00 70.56 215 GLY A CA 1
ATOM 1725 C C . GLY A 1 215 ? 22.160 6.862 -23.251 1.00 70.56 215 GLY A C 1
ATOM 1726 O O . GLY A 1 215 ? 23.219 6.990 -23.862 1.00 70.56 215 GLY A O 1
ATOM 1727 N N . VAL A 1 216 ? 20.985 7.118 -23.828 1.00 70.62 216 VAL A N 1
ATOM 1728 C CA . VAL A 1 216 ? 20.827 7.514 -25.246 1.00 70.62 216 VAL A CA 1
ATOM 1729 C C . VAL A 1 216 ? 21.598 8.789 -25.630 1.00 70.62 216 VAL A C 1
ATOM 1731 O O . VAL A 1 216 ? 21.862 9.037 -26.800 1.00 70.62 216 VAL A O 1
ATOM 1734 N N . ASN A 1 217 ? 21.991 9.592 -24.641 1.00 69.25 217 ASN A N 1
ATOM 1735 C CA . ASN A 1 217 ? 22.806 10.799 -24.782 1.00 69.25 217 ASN A CA 1
ATOM 1736 C C . ASN A 1 217 ? 24.317 10.562 -24.557 1.00 69.25 217 ASN A C 1
ATOM 1738 O O . ASN A 1 217 ? 25.067 11.530 -24.433 1.00 69.25 217 ASN A O 1
ATOM 1742 N N . GLY A 1 218 ? 24.756 9.305 -24.431 1.00 74.31 218 GLY A N 1
ATOM 1743 C CA . GLY A 1 218 ? 26.144 8.922 -24.159 1.00 74.31 218 GLY A CA 1
ATOM 1744 C C . GLY A 1 218 ? 26.602 9.123 -22.709 1.00 74.31 218 GLY A C 1
ATOM 1745 O O . GLY A 1 218 ? 27.776 8.913 -22.412 1.00 74.31 218 GLY A O 1
ATOM 1746 N N . ARG A 1 219 ? 25.716 9.540 -21.790 1.00 76.56 219 ARG A N 1
ATOM 1747 C CA . ARG A 1 219 ? 26.054 9.706 -20.367 1.00 76.56 219 ARG A CA 1
ATOM 1748 C C . ARG A 1 219 ? 25.862 8.407 -19.597 1.00 76.56 219 ARG A C 1
ATOM 1750 O O . ARG A 1 219 ? 24.886 7.697 -19.813 1.00 76.56 219 ARG A O 1
ATOM 1757 N N . MET A 1 220 ? 26.751 8.159 -18.642 1.00 81.88 220 MET A N 1
ATOM 1758 C CA . MET A 1 220 ? 26.656 7.018 -17.732 1.00 81.88 220 MET A CA 1
ATOM 1759 C C . MET A 1 220 ? 25.559 7.238 -16.687 1.00 81.88 220 MET A C 1
ATOM 1761 O O . MET A 1 220 ? 25.453 8.317 -16.097 1.00 81.88 220 MET A O 1
ATOM 1765 N N . ILE A 1 221 ? 24.746 6.208 -16.459 1.00 81.94 221 ILE A N 1
ATOM 1766 C CA . ILE A 1 221 ? 23.649 6.197 -15.490 1.00 81.94 221 ILE A CA 1
ATOM 1767 C C . ILE A 1 221 ? 23.859 5.054 -14.509 1.00 81.94 221 ILE A C 1
ATOM 1769 O O . ILE A 1 221 ? 24.062 3.914 -14.916 1.00 81.94 221 ILE A O 1
ATOM 1773 N N . VAL A 1 222 ? 23.715 5.368 -13.220 1.00 84.56 222 VAL A N 1
ATOM 1774 C CA . VAL A 1 222 ? 23.675 4.384 -12.133 1.00 84.56 222 VAL A CA 1
ATOM 1775 C C . VAL A 1 222 ? 22.270 4.394 -11.518 1.00 84.56 222 VAL A C 1
ATOM 1777 O O . VAL A 1 222 ? 21.935 5.327 -10.773 1.00 84.56 222 VAL A O 1
ATOM 1780 N N . PRO A 1 223 ? 21.412 3.411 -11.836 1.00 83.19 223 PRO A N 1
ATOM 1781 C CA . PRO A 1 223 ? 20.044 3.371 -11.339 1.00 83.19 223 PRO A CA 1
ATOM 1782 C C . PRO A 1 223 ? 20.000 3.080 -9.837 1.00 83.19 223 PRO A C 1
ATOM 1784 O O . PRO A 1 223 ? 20.411 2.026 -9.369 1.00 83.19 223 PRO A O 1
ATOM 1787 N N . ARG A 1 224 ? 19.468 4.019 -9.046 1.00 84.31 224 ARG A N 1
ATOM 1788 C CA . ARG A 1 224 ? 19.468 3.883 -7.578 1.00 84.31 224 ARG A CA 1
ATOM 1789 C C . ARG A 1 224 ? 18.254 3.163 -6.997 1.00 84.31 224 ARG A C 1
ATOM 1791 O O . ARG A 1 224 ? 18.328 2.705 -5.862 1.00 84.31 224 ARG A O 1
ATOM 1798 N N . GLU A 1 225 ? 17.179 3.076 -7.767 1.00 90.88 225 GLU A N 1
ATOM 1799 C CA . GLU A 1 225 ? 15.852 2.613 -7.337 1.00 90.88 225 GLU A CA 1
ATOM 1800 C C . GLU A 1 225 ? 15.443 1.296 -8.014 1.00 90.88 225 GLU A C 1
ATOM 1802 O O . GLU A 1 225 ? 14.260 0.969 -8.075 1.00 90.88 225 GLU A O 1
ATOM 1807 N N . TRP A 1 226 ? 16.415 0.568 -8.565 1.00 94.69 226 TRP A N 1
ATOM 1808 C CA . TRP A 1 226 ? 16.211 -0.701 -9.252 1.00 94.69 226 TRP A CA 1
ATOM 1809 C C . TRP A 1 226 ? 16.823 -1.843 -8.446 1.00 94.69 226 TRP A C 1
ATOM 1811 O O . TRP A 1 226 ? 17.938 -1.715 -7.935 1.00 94.69 226 TRP A O 1
ATOM 1821 N N . PHE A 1 227 ? 16.089 -2.946 -8.334 1.00 95.44 227 PHE A N 1
ATOM 1822 C CA . PHE A 1 227 ? 16.428 -4.075 -7.477 1.00 95.44 227 PHE A CA 1
ATOM 1823 C C . PHE A 1 227 ? 16.185 -5.398 -8.204 1.00 95.44 227 PHE A C 1
ATOM 1825 O O . PHE A 1 227 ? 15.193 -5.541 -8.916 1.00 95.44 227 PHE A O 1
ATOM 1832 N N . VAL A 1 228 ? 17.078 -6.361 -7.994 1.00 95.38 228 VAL A N 1
ATOM 1833 C CA . VAL A 1 228 ? 17.000 -7.728 -8.511 1.00 95.38 228 VAL A CA 1
ATOM 1834 C C . VAL A 1 228 ? 16.497 -8.632 -7.388 1.00 95.38 228 VAL A C 1
ATOM 1836 O O . VAL A 1 228 ? 17.245 -9.004 -6.478 1.00 95.38 228 VAL A O 1
ATOM 1839 N N . ILE A 1 229 ? 15.198 -8.930 -7.403 1.00 94.00 229 ILE A N 1
ATOM 1840 C CA . ILE A 1 229 ? 14.524 -9.686 -6.339 1.00 94.00 229 ILE A CA 1
ATOM 1841 C C . ILE A 1 229 ? 13.260 -10.379 -6.874 1.00 94.00 229 ILE A C 1
ATOM 1843 O O . ILE A 1 229 ? 12.450 -9.725 -7.528 1.00 94.00 229 ILE A O 1
ATOM 1847 N N . PRO A 1 230 ? 13.035 -11.678 -6.592 1.00 91.81 230 PRO A N 1
ATOM 1848 C CA . PRO A 1 230 ? 11.821 -12.376 -7.014 1.00 91.81 230 PRO A CA 1
ATOM 1849 C C . PRO A 1 230 ? 10.537 -11.678 -6.545 1.00 91.81 230 PRO A C 1
ATOM 1851 O O . PRO A 1 230 ? 10.431 -11.278 -5.384 1.00 91.81 230 PRO A O 1
ATOM 1854 N N . LEU A 1 231 ? 9.530 -11.585 -7.420 1.00 80.81 231 LEU A N 1
ATOM 1855 C CA . LEU A 1 231 ? 8.300 -10.822 -7.156 1.00 80.81 231 LEU A CA 1
ATOM 1856 C C . LEU A 1 231 ? 7.569 -11.256 -5.871 1.00 80.81 231 LEU A C 1
ATOM 1858 O O . LEU A 1 231 ? 7.083 -10.423 -5.112 1.00 80.81 231 LEU A O 1
ATOM 1862 N N . ASN A 1 232 ? 7.537 -12.558 -5.582 1.00 78.19 232 ASN A N 1
ATOM 1863 C CA . ASN A 1 232 ? 6.921 -13.093 -4.364 1.00 78.19 232 ASN A CA 1
ATOM 1864 C C . ASN A 1 232 ? 7.631 -12.634 -3.077 1.00 78.19 232 ASN A C 1
ATOM 1866 O O . ASN A 1 232 ? 6.977 -12.439 -2.052 1.00 78.19 232 ASN A O 1
ATOM 1870 N N . GLN A 1 233 ? 8.955 -12.466 -3.120 1.00 83.88 233 GLN A N 1
ATOM 1871 C CA . GLN A 1 233 ? 9.727 -11.916 -2.006 1.00 83.88 233 GLN A CA 1
ATOM 1872 C C . GLN A 1 233 ? 9.563 -10.400 -1.931 1.00 83.88 233 GLN A C 1
ATOM 1874 O O . GLN A 1 233 ? 9.420 -9.859 -0.836 1.00 83.88 233 GLN A O 1
ATOM 1879 N N . LEU A 1 234 ? 9.526 -9.725 -3.082 1.00 82.25 234 LEU A N 1
ATOM 1880 C CA . LEU A 1 234 ? 9.337 -8.282 -3.169 1.00 82.25 234 LEU A CA 1
ATOM 1881 C C . LEU A 1 234 ? 8.020 -7.837 -2.523 1.00 82.25 234 LEU A C 1
ATOM 1883 O O . LEU A 1 234 ? 8.025 -6.936 -1.685 1.00 82.25 234 LEU A O 1
ATOM 1887 N N . ASP A 1 235 ? 6.915 -8.516 -2.837 1.00 75.38 235 ASP A N 1
ATOM 1888 C CA . ASP A 1 235 ? 5.610 -8.231 -2.236 1.00 75.38 235 ASP A CA 1
ATOM 1889 C C . ASP A 1 235 ? 5.633 -8.391 -0.709 1.00 75.38 235 ASP A C 1
ATOM 1891 O O . ASP A 1 235 ? 5.063 -7.581 0.026 1.00 75.38 235 ASP A O 1
ATOM 1895 N N . PHE A 1 236 ? 6.307 -9.428 -0.203 1.00 75.19 236 PHE A N 1
ATOM 1896 C CA . PHE A 1 236 ? 6.458 -9.639 1.236 1.00 75.19 236 PHE A CA 1
ATOM 1897 C C . PHE A 1 236 ? 7.285 -8.521 1.886 1.00 75.19 236 PHE A C 1
ATOM 1899 O O . PHE A 1 236 ? 6.869 -7.947 2.893 1.00 75.19 236 PHE A O 1
ATOM 1906 N N . VAL A 1 237 ? 8.421 -8.165 1.282 1.00 84.00 237 VAL A N 1
ATOM 1907 C CA . VAL A 1 237 ? 9.316 -7.113 1.782 1.00 84.00 237 VAL A CA 1
ATOM 1908 C C . VAL A 1 237 ? 8.619 -5.754 1.813 1.00 84.00 237 VAL A C 1
ATOM 1910 O O . VAL A 1 237 ? 8.711 -5.054 2.823 1.00 84.00 237 VAL A O 1
ATOM 1913 N N . ILE A 1 238 ? 7.888 -5.389 0.755 1.00 81.38 238 ILE A N 1
ATOM 1914 C CA . ILE A 1 238 ? 7.145 -4.123 0.705 1.00 81.38 238 ILE A CA 1
ATOM 1915 C C . ILE A 1 238 ? 6.110 -4.072 1.832 1.00 81.38 238 ILE A C 1
ATOM 1917 O O . ILE A 1 238 ? 6.061 -3.079 2.556 1.00 81.38 238 ILE A O 1
ATOM 1921 N N . ASN A 1 239 ? 5.342 -5.143 2.051 1.00 73.50 239 ASN A N 1
ATOM 1922 C CA . ASN A 1 239 ? 4.354 -5.192 3.135 1.00 73.50 239 ASN A CA 1
ATOM 1923 C C . ASN A 1 239 ? 4.991 -5.080 4.531 1.00 73.50 239 ASN A C 1
ATOM 1925 O O . ASN A 1 239 ? 4.476 -4.363 5.394 1.00 73.50 239 ASN A O 1
ATOM 1929 N N . GLU A 1 240 ? 6.127 -5.738 4.764 1.00 77.38 240 GLU A N 1
ATOM 1930 C CA . GLU A 1 240 ? 6.867 -5.633 6.028 1.00 77.38 240 GLU A CA 1
ATOM 1931 C C . GLU A 1 240 ? 7.417 -4.219 6.256 1.00 77.38 240 GLU A C 1
ATOM 1933 O O . GLU A 1 240 ? 7.375 -3.704 7.377 1.00 77.38 240 GLU A O 1
ATOM 1938 N N . ILE A 1 241 ? 7.907 -3.560 5.202 1.00 80.88 241 ILE A N 1
ATOM 1939 C CA . ILE A 1 241 ? 8.388 -2.177 5.281 1.00 80.88 241 ILE A CA 1
ATOM 1940 C C . ILE A 1 241 ? 7.229 -1.222 5.529 1.00 80.88 241 ILE A C 1
ATOM 1942 O O . ILE A 1 241 ? 7.337 -0.406 6.438 1.00 80.88 241 ILE A O 1
ATOM 1946 N N . ILE A 1 242 ? 6.118 -1.347 4.796 1.00 71.19 242 ILE A N 1
ATOM 1947 C CA . ILE A 1 242 ? 4.897 -0.568 5.044 1.00 71.19 242 ILE A CA 1
ATOM 1948 C C . ILE A 1 242 ? 4.483 -0.735 6.504 1.00 71.19 242 ILE A C 1
ATOM 1950 O O . ILE A 1 242 ? 4.273 0.252 7.195 1.00 71.19 242 ILE A O 1
ATOM 1954 N N . THR A 1 243 ? 4.451 -1.967 7.015 1.00 67.06 243 THR A N 1
ATOM 1955 C CA . THR A 1 243 ? 4.092 -2.232 8.413 1.00 67.06 243 THR A CA 1
ATOM 1956 C C . THR A 1 243 ? 5.060 -1.543 9.378 1.00 67.06 243 THR A C 1
ATOM 1958 O O . THR A 1 243 ? 4.623 -0.867 10.304 1.00 67.06 243 THR A O 1
ATOM 1961 N N . 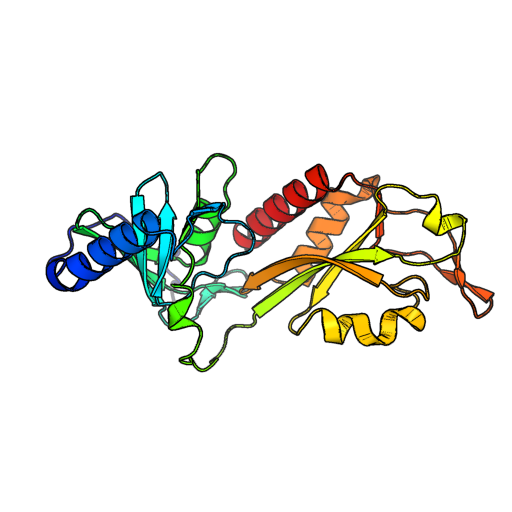LYS A 1 244 ? 6.377 -1.627 9.155 1.00 68.38 244 LYS A N 1
ATOM 1962 C CA . LYS A 1 244 ? 7.385 -0.969 10.010 1.00 68.38 244 LYS A CA 1
ATOM 1963 C C . LYS A 1 244 ? 7.335 0.557 9.940 1.00 68.38 244 LYS A C 1
ATOM 1965 O O . LYS A 1 244 ? 7.451 1.194 10.980 1.00 68.38 244 LYS A O 1
ATOM 1970 N N . VAL A 1 245 ? 7.158 1.123 8.750 1.00 68.69 245 VAL A N 1
ATOM 1971 C CA . VAL A 1 245 ? 7.001 2.570 8.510 1.00 68.69 245 VAL A CA 1
ATOM 1972 C C . VAL A 1 245 ? 5.618 3.050 8.951 1.00 68.69 245 VAL A C 1
ATOM 1974 O O . VAL A 1 245 ? 5.399 4.240 9.087 1.00 68.69 245 VAL A O 1
ATOM 1977 N N . ILE A 1 246 ? 4.670 2.145 9.199 1.00 61.94 246 ILE A N 1
ATOM 1978 C CA . ILE A 1 246 ? 3.398 2.490 9.829 1.00 61.94 246 ILE A CA 1
ATOM 1979 C C . ILE A 1 246 ? 3.469 2.415 11.360 1.00 61.94 246 ILE A C 1
ATOM 1981 O O . ILE A 1 246 ? 2.796 3.178 12.049 1.00 61.94 246 ILE A O 1
ATOM 1985 N N . MET A 1 247 ? 4.277 1.499 11.901 1.00 48.12 247 MET A N 1
ATOM 1986 C CA . MET A 1 247 ? 4.381 1.237 13.343 1.00 48.12 247 MET A CA 1
ATOM 1987 C C . MET A 1 247 ? 5.447 2.068 14.074 1.00 48.12 247 MET A C 1
ATOM 1989 O O . MET A 1 247 ? 5.245 2.402 15.237 1.00 48.12 247 MET A O 1
ATOM 1993 N N . ASN A 1 248 ? 6.592 2.370 13.451 1.00 42.66 248 ASN A N 1
ATOM 1994 C CA . ASN A 1 248 ? 7.727 3.070 14.091 1.00 42.66 248 ASN A CA 1
ATOM 1995 C C . ASN A 1 248 ? 7.660 4.587 13.895 1.00 42.66 248 ASN A C 1
ATOM 1997 O O . ASN A 1 248 ? 8.640 5.259 13.562 1.00 42.66 248 ASN A O 1
ATOM 2001 N N . SER A 1 249 ? 6.442 5.088 13.902 1.00 41.97 249 SER A N 1
ATOM 2002 C CA . SER A 1 249 ? 6.000 6.134 13.011 1.00 41.97 249 SER A CA 1
ATOM 2003 C C . SER A 1 249 ? 4.764 6.729 13.686 1.00 41.97 249 SER A C 1
ATOM 2005 O O . SER A 1 249 ? 3.809 5.977 13.968 1.00 41.97 249 SER A O 1
#

Secondary structure (DSSP, 8-state):
--------------EE-TTTHHHHHHHHHHHHHHHHTSS-EEE-SS----TT-EEEETTEEEEEEEEEEEEE-TTS-EEEEEEEEETTTEEEEEEHHHHHHHHHSTTS--EEEPPPGGGTTS-----S--EEEEEEEEE----HHHHT-TTEEEEEEESS-HHHHHTTGGG-GGGTTS-EEEEEEEEEES--HHHHHHHHHHHTGGGB----EE-TTS-EE--SSEEE--HHHHHHHHHHHHHHHHH--

InterPro domains:
  IPR018306 Bacteriophage T5, Orf172 DNA-binding [SM00974] (147-241)